Protein AF-A0A965RED5-F1 (afdb_monomer)

Foldseek 3Di:
DVDPVVVVVCLVCLLDWWKFFPPDPDPPTDTRYNPDDPVSSVVVVPGPGIDTDDSQNVCLVVVQVVQCLVLEALALVPFDQPDWDFHQDPDPDHTDIDGSSVNNVVNNVVLLVVLLVVCVVCVVVVNLVVVQVEEEDAASVCPHHNSQVSSCVSSVHHYYYDFADDDDDDPVRRVHRNNNVVSVVVVCCVVPVPPPVVPDDDPPDPPVVVVVVVVVVVVPPD

Mean predicted aligned error: 16.08 Å

Sequence (222 aa):
MRRPKERDHVLANLKDLVVKEVHGAGGYGMLIGPAATQAQIEDFRGSRGIKISSRLVREYVARLIYESARYACALSQLANPDETIEVPSVGDRPARRLARQTLAEIVEPRYEELFGLIREELRRSGFEEVIAAGIVLTGGSAKMEGAIELAEEVFHVPVRLGMPVGVRGLADVTSNPIHSTGVGLLLYGRDHLVPRGSRTRAIAGNARSMVERMRDWFQGNF

Secondary structure (DSSP, 8-state):
---HHHHHHHHHTGGG-EEEETT--TT-S-EE-TT--HHHHHHHHH-S-EEEEPHHHHHHHHHHHHHHHHH-BSSGGGS-TT-EEEE--SSSPPPEEEEHHHHHHHHHHHHHHHHHHHHHHHHHTT-TTT-TT-EEE-SSGGGSBTHHHHHHHHHSS-EEEPPP-S--S-HHHHT-GGGHHHHHHHHHHHHHTS-GGGSS-SSSS-HHHHHHHHHHHHHHH-

Solvent-accessible surface area (backbone atoms only — not comparable to full-atom values): 12865 Å² total; per-residue (Å²): 98,102,47,71,72,62,52,55,54,45,70,75,38,40,64,76,30,46,32,33,44,68,81,44,68,93,83,71,31,66,72,42,30,67,86,51,50,72,68,58,53,54,57,55,70,71,56,86,36,66,42,84,40,52,65,66,52,51,55,41,50,52,46,48,52,49,50,45,72,73,56,42,21,34,28,41,90,76,36,54,68,88,43,69,44,81,40,73,42,83,75,97,47,72,64,42,79,40,44,31,25,66,48,5,69,61,39,19,63,54,48,51,50,52,52,50,53,50,50,52,48,32,49,75,71,66,44,60,89,66,47,82,90,36,49,72,43,51,34,62,75,48,68,39,44,41,42,48,61,45,44,26,69,74,67,74,40,60,52,44,80,39,56,35,73,96,77,82,95,51,66,77,49,42,74,30,22,64,38,30,64,62,51,50,52,53,52,48,41,60,71,71,70,46,66,78,76,75,82,73,81,84,86,84,84,51,72,67,63,50,53,51,55,52,52,54,53,55,67,72,76,105

Nearest PDB structures (foldseek):
  7q6d-assembly1_A  TM=7.228E-01  e=1.110E-12  Escherichia coli K-12
  7q6g-assembly1_A  TM=7.081E-01  e=2.277E-12  Xenorhabdus poinarii G6
  7q6i-assembly10_J  TM=7.245E-01  e=3.579E-11  Vibrio maritimus
  3wqt-assembly3_C  TM=7.130E-01  e=4.608E-07  Staphylococcus aureus subsp. aureus MRSA252
  1e4f-assembly1_T  TM=7.718E-01  e=3.531E-06  Thermotoga maritima

Structure (mmCIF, N/CA/C/O backbone):
data_AF-A0A965RED5-F1
#
_entry.id   AF-A0A965RED5-F1
#
loop_
_atom_site.group_PDB
_atom_site.id
_atom_site.type_symbol
_atom_site.label_atom_id
_atom_site.label_alt_id
_atom_site.label_comp_id
_atom_site.label_asym_id
_atom_site.label_entity_id
_atom_site.label_seq_id
_atom_site.pdbx_PDB_ins_code
_atom_site.Cartn_x
_atom_site.Cartn_y
_atom_site.Cartn_z
_atom_site.occupancy
_atom_site.B_iso_or_equiv
_atom_site.auth_seq_id
_atom_site.auth_comp_id
_atom_site.auth_asym_id
_atom_site.auth_atom_id
_atom_site.pdbx_PDB_model_num
ATOM 1 N N . MET A 1 1 ? 2.119 32.023 21.539 1.00 51.78 1 MET A N 1
ATOM 2 C CA . MET A 1 1 ? 1.633 31.535 22.854 1.00 51.78 1 MET A CA 1
ATOM 3 C C . MET A 1 1 ? 1.367 32.729 23.762 1.00 51.78 1 MET A C 1
ATOM 5 O O . MET A 1 1 ? 2.182 33.638 23.758 1.00 51.78 1 MET A O 1
ATOM 9 N N . ARG A 1 2 ? 0.261 32.754 24.522 1.00 51.53 2 ARG A N 1
ATOM 10 C CA . ARG A 1 2 ? -0.078 33.871 25.436 1.00 51.53 2 ARG A CA 1
ATOM 11 C C . ARG A 1 2 ? 0.666 33.823 26.791 1.00 51.53 2 ARG A C 1
ATOM 13 O O . ARG A 1 2 ? 0.405 34.660 27.643 1.00 51.53 2 ARG A O 1
ATOM 20 N N . ARG A 1 3 ? 1.578 32.861 27.006 1.00 58.94 3 ARG A N 1
ATOM 21 C CA . ARG A 1 3 ? 2.322 32.653 28.265 1.00 58.94 3 ARG A CA 1
ATOM 22 C C . ARG A 1 3 ? 3.821 32.420 27.985 1.00 58.94 3 ARG A C 1
ATOM 24 O O . ARG A 1 3 ? 4.165 31.364 27.457 1.00 58.94 3 ARG A O 1
ATOM 31 N N . PRO A 1 4 ? 4.716 33.371 28.311 1.00 65.31 4 PRO A N 1
ATOM 32 C CA . PRO A 1 4 ? 6.146 33.299 27.969 1.00 65.31 4 PRO A CA 1
ATOM 33 C C . PRO A 1 4 ? 6.888 32.089 28.559 1.00 65.31 4 PRO A C 1
ATOM 35 O O . PRO A 1 4 ? 7.635 31.427 27.848 1.00 65.31 4 PRO A O 1
ATOM 38 N N . LYS A 1 5 ? 6.601 31.730 29.818 1.00 65.50 5 LYS A N 1
ATOM 39 C CA . LYS A 1 5 ? 7.254 30.608 30.520 1.00 65.50 5 LYS A CA 1
ATOM 40 C C . LYS A 1 5 ? 7.039 29.248 29.839 1.00 65.50 5 LYS A C 1
ATOM 42 O O . LYS A 1 5 ? 7.945 28.424 29.812 1.00 65.50 5 LYS A O 1
ATOM 47 N N . GLU A 1 6 ? 5.855 29.020 29.268 1.00 60.91 6 GLU A N 1
ATOM 48 C CA . GLU A 1 6 ? 5.537 27.775 28.553 1.00 60.91 6 GLU A CA 1
ATOM 49 C C . GLU A 1 6 ? 6.306 27.680 27.230 1.00 60.91 6 GLU A C 1
ATOM 51 O O . GLU A 1 6 ? 6.808 26.616 26.884 1.00 60.91 6 GLU A O 1
ATOM 56 N N . ARG A 1 7 ? 6.465 28.801 26.514 1.00 69.31 7 ARG A N 1
ATOM 57 C CA . ARG A 1 7 ? 7.250 28.851 25.273 1.00 69.31 7 ARG A CA 1
ATOM 58 C C . ARG A 1 7 ? 8.716 28.514 25.538 1.00 69.31 7 ARG A C 1
ATOM 60 O O . ARG A 1 7 ? 9.290 27.708 24.814 1.00 69.31 7 ARG A O 1
ATOM 67 N N . ASP A 1 8 ? 9.309 29.110 26.565 1.00 72.38 8 ASP A N 1
ATOM 68 C CA . ASP A 1 8 ? 10.736 28.934 26.842 1.00 72.38 8 ASP A CA 1
ATOM 69 C C . ASP A 1 8 ? 11.039 27.488 27.284 1.00 72.38 8 ASP A C 1
ATOM 71 O O . ASP A 1 8 ? 12.022 26.894 26.838 1.00 72.38 8 ASP A O 1
ATOM 75 N N . HIS A 1 9 ? 10.132 26.867 28.049 1.00 72.75 9 HIS A N 1
ATOM 76 C CA . HIS A 1 9 ? 10.210 25.440 28.375 1.00 72.75 9 HIS A CA 1
ATOM 77 C C . HIS A 1 9 ? 10.153 24.546 27.125 1.00 72.75 9 HIS A C 1
ATOM 79 O O . HIS A 1 9 ? 10.904 23.579 27.022 1.00 72.75 9 HIS A O 1
ATOM 85 N N . VAL A 1 10 ? 9.306 24.867 26.146 1.00 68.38 10 VAL A N 1
ATOM 86 C CA . VAL A 1 10 ? 9.207 24.099 24.892 1.00 68.38 10 VAL A CA 1
ATOM 87 C C . VAL A 1 10 ? 10.470 24.208 24.063 1.00 68.38 10 VAL A C 1
ATOM 89 O O . VAL A 1 10 ? 10.979 23.192 23.601 1.00 68.38 10 VAL A O 1
ATOM 92 N N . LEU A 1 11 ? 10.991 25.425 23.900 1.00 73.88 11 LEU A N 1
ATOM 93 C CA . LEU A 1 11 ? 12.211 25.678 23.133 1.00 73.88 11 LEU A CA 1
ATOM 94 C C . LEU A 1 11 ? 13.429 24.960 23.734 1.00 73.88 11 LEU A C 1
ATOM 96 O O . LEU A 1 11 ? 14.294 24.491 22.990 1.00 73.88 11 LEU A O 1
ATOM 100 N N . ALA A 1 12 ? 13.469 24.831 25.064 1.00 76.81 12 ALA A N 1
ATOM 101 C CA . ALA A 1 12 ? 14.495 24.079 25.782 1.00 76.81 12 ALA A CA 1
ATOM 102 C C . ALA A 1 12 ? 14.368 22.550 25.616 1.00 76.81 12 ALA A C 1
ATOM 104 O O . ALA A 1 12 ? 15.365 21.842 25.742 1.00 76.81 12 ALA A O 1
ATOM 105 N N . ASN A 1 13 ? 13.172 22.040 25.295 1.00 73.00 13 ASN A N 1
ATOM 106 C CA . ASN A 1 13 ? 12.863 20.606 25.231 1.00 73.00 13 ASN A CA 1
ATOM 107 C C . ASN A 1 13 ? 12.406 20.136 23.832 1.00 73.00 13 ASN A C 1
ATOM 109 O O . ASN A 1 13 ? 11.757 19.100 23.711 1.00 73.00 13 ASN A O 1
ATOM 113 N N . LEU A 1 14 ? 12.747 20.858 22.753 1.00 69.75 14 LEU A N 1
ATOM 114 C CA . LEU A 1 14 ? 12.333 20.516 21.375 1.00 69.75 14 LEU A CA 1
ATOM 115 C C . LEU A 1 14 ? 12.749 19.106 20.934 1.00 69.75 14 LEU A C 1
ATOM 117 O O . LEU A 1 14 ? 12.005 18.439 20.221 1.00 69.75 14 LEU A O 1
ATOM 121 N N . LYS A 1 15 ? 13.895 18.622 21.421 1.00 63.56 15 LYS A N 1
ATOM 122 C CA . LYS A 1 15 ? 14.361 17.245 21.198 1.00 63.56 15 LYS A CA 1
ATOM 123 C C . LYS A 1 15 ? 13.368 16.188 21.712 1.00 63.56 15 LYS A C 1
ATOM 125 O O . LYS A 1 15 ? 13.267 15.105 21.151 1.00 63.56 15 LYS A O 1
ATOM 130 N N . ASP A 1 16 ? 12.561 16.524 22.716 1.00 61.25 16 ASP A N 1
ATOM 131 C CA . ASP A 1 16 ? 11.647 15.601 23.388 1.00 61.25 16 ASP A CA 1
ATOM 132 C C . ASP A 1 16 ? 10.167 15.869 23.047 1.00 61.25 16 ASP A C 1
ATOM 134 O O . ASP A 1 16 ? 9.308 15.064 23.404 1.00 61.25 16 ASP A O 1
ATOM 138 N N . LEU A 1 17 ? 9.840 16.937 22.300 1.00 60.50 17 LEU A N 1
ATOM 139 C CA . LEU A 1 17 ? 8.456 17.399 22.054 1.00 60.50 17 LEU A CA 1
ATOM 140 C C . LEU A 1 17 ? 8.101 17.522 20.569 1.00 60.50 17 LEU A C 1
ATOM 142 O O . LEU A 1 17 ? 8.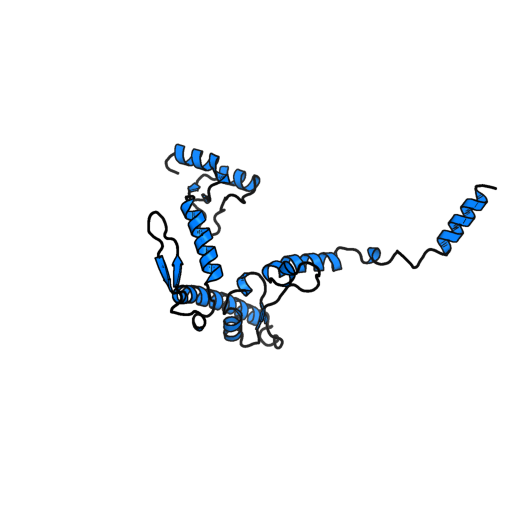927 17.951 19.773 1.00 60.50 17 LEU A O 1
ATOM 146 N N . VAL A 1 18 ? 6.930 17.010 20.145 1.00 59.69 18 VAL A N 1
ATOM 147 C CA . VAL A 1 18 ? 6.463 17.225 18.763 1.00 59.69 18 VAL A CA 1
ATOM 148 C C . VAL A 1 18 ? 5.680 18.517 18.769 1.00 59.69 18 VAL A C 1
ATOM 150 O O . VAL A 1 18 ? 4.706 18.666 19.503 1.00 59.69 18 VAL A O 1
ATOM 153 N N . VAL A 1 19 ? 6.132 19.467 17.975 1.00 66.94 19 VAL A N 1
ATOM 154 C CA . VAL A 1 19 ? 5.568 20.809 17.917 1.00 66.94 19 VAL A CA 1
ATOM 155 C C . VAL A 1 19 ? 5.326 21.184 16.471 1.00 66.94 19 VAL A C 1
ATOM 157 O O . VAL A 1 19 ? 6.061 20.776 15.574 1.00 66.94 19 VAL A O 1
ATOM 160 N N . LYS A 1 20 ? 4.266 21.963 16.264 1.00 68.75 20 LYS A N 1
ATOM 161 C CA . LYS A 1 20 ? 3.928 22.526 14.960 1.00 68.75 20 LYS A CA 1
ATOM 162 C C . LYS A 1 20 ? 3.734 24.024 15.054 1.00 68.75 20 LYS A C 1
ATOM 164 O O . LYS A 1 20 ? 3.347 24.553 16.106 1.00 68.75 20 LYS A O 1
ATOM 169 N N . GLU A 1 21 ? 3.924 24.685 13.923 1.00 66.25 21 GLU A N 1
ATOM 170 C CA . GLU A 1 21 ? 3.596 26.093 13.801 1.00 66.25 21 GLU A CA 1
ATOM 171 C C . GLU A 1 21 ? 2.071 26.321 13.829 1.00 66.25 21 GLU A C 1
ATOM 173 O O . GLU A 1 21 ? 1.277 25.535 13.306 1.00 66.25 21 GLU A O 1
ATOM 178 N N . VAL A 1 22 ? 1.644 27.407 14.476 1.00 57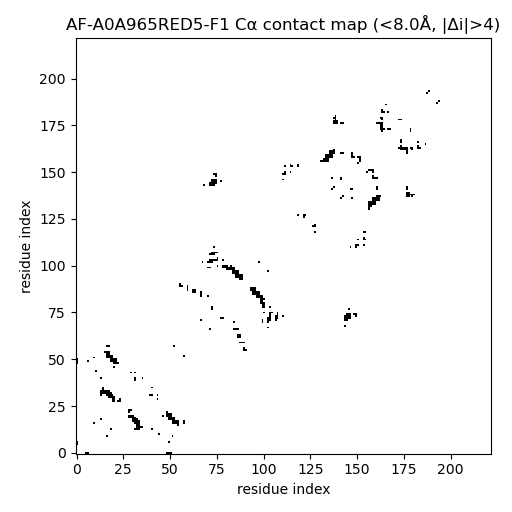.56 22 VAL A N 1
ATOM 179 C CA . VAL A 1 22 ? 0.232 27.764 14.692 1.00 57.56 22 VAL A CA 1
ATOM 180 C C . VAL A 1 22 ? -0.517 28.026 13.377 1.00 57.56 22 VAL A C 1
ATOM 182 O O . VAL A 1 22 ? -1.719 27.762 13.332 1.00 57.56 22 VAL A O 1
ATOM 185 N N . HIS A 1 23 ? 0.171 28.507 12.334 1.00 54.69 23 HIS A N 1
ATOM 186 C CA . HIS A 1 23 ? -0.430 28.955 11.069 1.00 54.69 23 HIS A CA 1
ATOM 187 C C . HIS A 1 23 ? -0.207 28.011 9.874 1.00 54.69 23 HIS A C 1
ATOM 189 O O . HIS A 1 23 ? -0.672 28.309 8.778 1.00 54.69 23 HIS A O 1
ATOM 195 N N . GLY A 1 24 ? 0.424 26.848 10.070 1.00 53.19 24 GLY A N 1
ATOM 196 C CA . GLY A 1 24 ? 0.505 25.819 9.029 1.00 53.19 24 GLY A CA 1
ATOM 197 C C . GLY A 1 24 ? -0.830 25.082 8.879 1.00 53.19 24 GLY A C 1
ATOM 198 O O . GLY A 1 24 ? -1.096 24.128 9.614 1.00 53.19 24 GLY A O 1
ATOM 199 N N . ALA A 1 25 ? -1.701 25.534 7.975 1.00 37.66 25 ALA A N 1
ATOM 200 C CA . ALA A 1 25 ? -2.937 24.829 7.625 1.00 37.66 25 ALA A CA 1
ATOM 201 C C . ALA A 1 25 ? -2.660 23.653 6.663 1.00 37.66 25 ALA A C 1
ATOM 203 O O . ALA A 1 25 ? -1.723 23.696 5.873 1.00 37.66 25 ALA A O 1
ATOM 204 N N . GLY A 1 26 ? -3.477 22.593 6.731 1.00 42.41 26 GLY A N 1
ATOM 205 C CA . GLY A 1 26 ? -3.518 21.541 5.699 1.00 42.41 26 GLY A CA 1
ATOM 206 C C . GLY A 1 26 ? -2.470 20.422 5.775 1.00 42.41 26 GLY A C 1
ATOM 207 O O . GLY A 1 26 ? -2.260 19.743 4.783 1.00 42.41 26 GLY A O 1
ATOM 208 N N . GLY A 1 27 ? -1.800 20.208 6.913 1.00 43.50 27 GLY A N 1
ATOM 209 C CA . GLY A 1 27 ? -0.796 19.134 7.048 1.00 43.50 27 GLY A CA 1
ATOM 210 C C . GLY A 1 27 ? 0.616 19.502 6.567 1.00 43.50 27 GLY A C 1
ATOM 211 O O . GLY A 1 27 ? 1.538 18.725 6.775 1.00 43.50 27 GLY A O 1
ATOM 212 N N . TYR A 1 28 ? 0.804 20.713 6.032 1.00 43.31 28 TYR A N 1
ATOM 213 C CA . TYR A 1 28 ? 2.097 21.257 5.584 1.00 43.31 28 TYR A CA 1
ATOM 214 C C . TYR A 1 28 ? 2.849 22.071 6.652 1.00 43.31 28 TYR A C 1
ATOM 216 O O . TYR A 1 28 ? 3.889 22.663 6.376 1.00 43.31 28 TYR A O 1
ATOM 224 N N . GLY A 1 29 ? 2.335 22.136 7.884 1.00 52.75 29 GLY A N 1
ATOM 225 C CA . GLY A 1 29 ? 3.044 22.787 8.985 1.00 52.75 29 GLY A CA 1
ATOM 226 C C . GLY A 1 29 ? 4.265 21.969 9.399 1.00 52.75 29 GLY A C 1
ATOM 227 O O . GLY A 1 29 ? 4.125 20.786 9.699 1.00 52.75 29 GLY A O 1
ATOM 228 N N . MET A 1 30 ? 5.441 22.599 9.448 1.00 57.50 30 MET A N 1
ATOM 229 C CA . MET A 1 30 ? 6.690 21.959 9.868 1.00 57.50 30 MET A CA 1
ATOM 230 C C . MET A 1 30 ? 6.521 21.305 11.249 1.00 57.50 30 MET A C 1
ATOM 232 O O . MET A 1 30 ? 6.226 21.983 12.238 1.00 57.50 30 MET A O 1
ATOM 236 N N . LEU A 1 31 ? 6.658 19.977 11.295 1.00 60.41 31 LEU A N 1
ATOM 237 C CA . LEU A 1 31 ? 6.632 19.180 12.519 1.00 60.41 31 LEU A CA 1
ATOM 238 C C . LEU A 1 31 ? 8.068 18.987 13.002 1.00 60.41 31 LEU A C 1
ATOM 240 O O . LEU A 1 31 ? 8.835 18.252 12.385 1.00 60.41 31 LEU A O 1
ATOM 244 N N . ILE A 1 32 ? 8.426 19.621 14.117 1.00 64.00 32 ILE A N 1
ATOM 245 C CA . ILE A 1 32 ? 9.707 19.369 14.786 1.00 64.00 32 ILE A CA 1
ATOM 246 C C . ILE A 1 32 ? 9.487 18.320 15.861 1.00 64.00 32 ILE A C 1
ATOM 248 O O . ILE A 1 32 ? 8.575 18.453 16.671 1.00 64.00 32 ILE A O 1
ATOM 252 N N . GLY A 1 33 ? 10.304 17.268 15.842 1.00 64.19 33 GLY A N 1
ATOM 253 C CA . GLY A 1 33 ? 10.275 16.151 16.782 1.00 64.19 33 GLY A CA 1
ATOM 254 C C . GLY A 1 33 ? 11.685 15.626 17.089 1.00 64.19 33 GLY A C 1
ATOM 255 O O . GLY A 1 33 ? 12.656 16.282 16.729 1.00 64.19 33 GLY A O 1
ATOM 256 N N . PRO A 1 34 ? 11.849 14.439 17.704 1.00 59.69 34 PRO A N 1
ATOM 257 C CA . PRO A 1 34 ? 13.151 13.954 18.191 1.00 59.69 34 PRO A CA 1
ATOM 258 C C . PRO A 1 34 ? 14.114 13.587 17.078 1.00 59.69 34 PRO A C 1
ATOM 260 O O . PRO A 1 34 ? 15.316 13.533 17.290 1.00 59.69 34 PRO A O 1
ATOM 263 N N . ALA A 1 35 ? 13.563 13.305 15.901 1.00 65.12 35 ALA A N 1
ATOM 264 C CA . ALA A 1 35 ? 14.313 13.008 14.696 1.00 65.12 35 ALA A CA 1
ATOM 265 C C . ALA A 1 35 ? 14.632 14.271 13.875 1.00 65.12 35 ALA A C 1
ATOM 267 O O . ALA A 1 35 ? 15.200 14.150 12.793 1.00 65.12 35 ALA A O 1
ATOM 268 N N . ALA A 1 36 ? 14.245 15.469 14.340 1.00 68.38 36 ALA A N 1
ATOM 269 C CA . ALA A 1 36 ? 14.553 16.710 13.639 1.00 68.38 36 ALA A CA 1
ATOM 270 C C . ALA A 1 36 ? 16.051 17.025 13.729 1.00 68.38 36 ALA A C 1
ATOM 272 O O . ALA A 1 36 ? 16.681 16.856 14.775 1.00 68.38 36 ALA A O 1
ATOM 273 N N . THR A 1 37 ? 16.618 17.505 12.628 1.00 77.75 37 THR A N 1
ATOM 274 C CA . THR A 1 37 ? 18.018 17.924 12.572 1.00 77.75 37 THR A CA 1
ATOM 275 C C . THR A 1 37 ? 18.232 19.225 13.341 1.00 77.75 37 THR A C 1
ATOM 277 O O . THR A 1 37 ? 17.305 20.006 13.561 1.00 77.75 37 THR A O 1
ATOM 280 N N . GLN A 1 38 ? 19.483 19.501 13.710 1.00 73.69 38 GLN A N 1
ATOM 281 C CA . GLN A 1 38 ? 19.850 20.740 14.400 1.00 73.69 38 GLN A CA 1
ATOM 282 C C . GLN A 1 38 ? 19.419 21.993 13.615 1.00 73.69 38 GLN A C 1
ATOM 284 O O . GLN A 1 38 ? 18.880 22.929 14.198 1.00 73.69 38 GLN A O 1
ATOM 289 N N . ALA A 1 39 ? 19.563 21.962 12.286 1.00 75.31 39 ALA A N 1
ATOM 290 C CA . ALA A 1 39 ? 19.132 23.042 11.402 1.00 75.31 39 ALA A CA 1
ATOM 291 C C . ALA A 1 39 ? 17.606 23.245 11.427 1.00 75.31 39 ALA A C 1
ATOM 293 O O . ALA A 1 39 ? 17.136 24.375 11.501 1.00 75.31 39 ALA A O 1
ATOM 294 N N . GLN A 1 40 ? 16.824 22.160 11.435 1.00 67.62 40 GLN A N 1
ATOM 295 C CA . GLN A 1 40 ? 15.360 22.227 11.532 1.00 67.62 40 GLN A CA 1
ATOM 296 C C . GLN A 1 40 ? 14.896 22.777 12.892 1.00 67.62 40 GLN A C 1
ATOM 298 O O . GLN A 1 40 ? 13.908 23.504 12.972 1.00 67.62 40 GLN A O 1
ATOM 303 N N . ILE A 1 41 ? 15.621 22.459 13.969 1.00 71.62 41 ILE A N 1
ATOM 304 C CA . ILE A 1 41 ? 15.353 22.988 15.315 1.00 71.62 41 ILE A CA 1
ATOM 305 C C . ILE A 1 41 ? 15.632 24.496 15.377 1.00 71.62 41 ILE A C 1
ATOM 307 O O . ILE A 1 41 ? 14.879 25.236 16.013 1.00 71.62 41 ILE A O 1
ATOM 311 N N . GLU A 1 42 ? 16.711 24.955 14.745 1.00 73.38 42 GLU A N 1
ATOM 312 C CA . GLU A 1 42 ? 17.089 26.371 14.692 1.00 73.38 42 GLU A CA 1
ATOM 313 C C . GLU A 1 42 ? 16.121 27.200 13.850 1.00 73.38 42 GLU A C 1
ATOM 315 O O . GLU A 1 42 ? 15.674 28.251 14.311 1.00 73.38 42 GLU A O 1
ATOM 320 N N . ASP A 1 43 ? 15.721 26.688 12.688 1.00 71.38 43 ASP A N 1
ATOM 321 C CA . ASP A 1 43 ? 14.711 27.316 11.832 1.00 71.38 43 ASP A CA 1
ATOM 322 C C . ASP A 1 43 ? 13.380 27.486 12.589 1.00 71.38 43 ASP A C 1
ATOM 324 O O . ASP A 1 43 ? 12.811 28.576 12.677 1.00 71.38 43 ASP A O 1
ATOM 328 N N . PHE A 1 44 ? 12.956 26.440 13.305 1.00 68.75 44 PHE A N 1
ATOM 329 C CA . PHE A 1 44 ? 11.741 26.474 14.116 1.00 68.75 44 PHE A CA 1
ATOM 330 C C . PHE A 1 44 ? 11.804 27.429 15.318 1.00 68.75 44 PHE A C 1
ATOM 332 O O . PHE A 1 44 ? 10.779 27.990 15.715 1.00 68.75 44 PHE A O 1
ATOM 339 N N . ARG A 1 45 ? 12.988 27.656 15.909 1.00 69.56 45 ARG A N 1
ATOM 340 C CA . ARG A 1 45 ? 13.174 28.649 16.990 1.00 69.56 45 ARG A CA 1
ATOM 341 C C . ARG A 1 45 ? 12.885 30.078 16.521 1.00 69.56 45 ARG A C 1
ATOM 343 O O . ARG A 1 45 ? 12.513 30.908 17.353 1.00 69.56 45 ARG A O 1
ATOM 350 N N . GLY A 1 46 ? 13.029 30.360 15.224 1.00 67.19 46 GLY A N 1
ATOM 351 C CA . GLY A 1 46 ? 12.703 31.654 14.617 1.00 67.19 46 GLY A CA 1
ATOM 352 C C . GLY A 1 46 ? 11.199 31.913 14.451 1.00 67.19 46 GLY A C 1
ATOM 353 O O . GLY A 1 46 ? 10.776 33.073 14.388 1.00 67.19 46 GLY A O 1
ATOM 354 N N . SER A 1 47 ? 10.372 30.863 14.434 1.00 65.88 47 SER A N 1
ATOM 355 C CA . SER A 1 47 ? 8.932 30.965 14.168 1.00 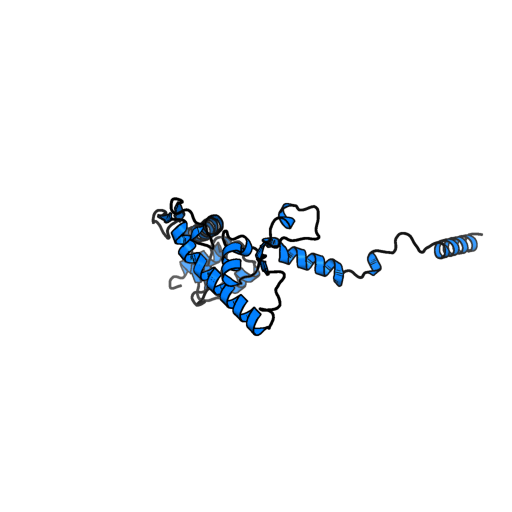65.88 47 SER A CA 1
ATOM 356 C C . SER A 1 47 ? 8.137 31.453 15.387 1.00 65.88 47 SER A C 1
ATOM 358 O O . SER A 1 47 ? 8.248 30.951 16.506 1.00 65.88 47 SER A O 1
ATOM 360 N N . ARG A 1 48 ? 7.266 32.454 15.187 1.00 56.28 48 ARG A N 1
ATOM 361 C CA . ARG A 1 48 ? 6.606 33.196 16.287 1.00 56.28 48 ARG A CA 1
ATOM 362 C C . ARG A 1 48 ? 5.364 32.512 16.883 1.00 56.28 48 ARG A C 1
ATOM 364 O O . ARG A 1 48 ? 4.782 33.023 17.846 1.00 56.28 48 ARG A O 1
ATOM 371 N N . GLY A 1 49 ? 4.953 31.353 16.370 1.00 57.81 49 GLY A N 1
ATOM 372 C CA . GLY A 1 49 ? 3.732 30.668 16.802 1.00 57.81 49 GLY A CA 1
ATOM 373 C C . GLY A 1 49 ? 3.912 29.169 17.001 1.00 57.81 49 GLY A C 1
ATOM 374 O O . GLY A 1 49 ? 3.760 28.420 16.052 1.00 57.81 49 GLY A O 1
ATOM 375 N N . ILE A 1 50 ? 4.117 28.713 18.240 1.00 57.50 50 ILE A N 1
ATOM 376 C CA . ILE A 1 50 ? 4.279 27.286 18.578 1.00 57.50 50 ILE A CA 1
ATOM 377 C C . ILE A 1 50 ? 3.013 26.741 19.261 1.00 57.50 50 ILE A C 1
ATOM 379 O O . ILE A 1 50 ? 2.524 27.344 20.225 1.00 57.50 50 ILE A O 1
ATOM 383 N N . LYS A 1 51 ? 2.493 25.598 18.788 1.00 56.22 51 LYS A N 1
ATOM 384 C CA . LYS A 1 51 ? 1.536 24.745 19.524 1.00 56.22 51 LYS A CA 1
ATOM 385 C C . LYS A 1 51 ? 2.260 23.493 20.024 1.00 56.22 51 LYS A C 1
ATOM 387 O O . LYS A 1 51 ? 2.851 22.773 19.222 1.00 56.22 51 LYS A O 1
ATOM 392 N N . ILE A 1 52 ? 2.187 23.233 21.332 1.00 49.19 52 ILE A N 1
ATOM 393 C CA . ILE A 1 52 ? 2.731 22.017 21.951 1.00 49.19 52 ILE A CA 1
ATOM 394 C C . ILE A 1 52 ? 1.782 20.858 21.688 1.00 49.19 52 ILE A C 1
ATOM 396 O O . ILE A 1 52 ? 0.613 20.923 22.069 1.00 49.19 52 ILE A O 1
ATOM 400 N N . SER A 1 53 ? 2.306 19.792 21.095 1.00 51.69 53 SER A N 1
ATOM 401 C CA . SER A 1 53 ? 1.708 18.469 21.198 1.00 51.69 53 SER A CA 1
ATOM 402 C C . SER A 1 53 ? 2.369 17.770 22.386 1.00 51.69 53 SER A C 1
ATOM 404 O O . SER A 1 53 ? 3.592 17.623 22.412 1.00 51.69 53 SER A O 1
ATOM 406 N N . SER A 1 54 ? 1.602 17.425 23.424 1.00 47.06 54 SER A N 1
ATOM 407 C CA . SER A 1 54 ? 2.151 16.772 24.620 1.00 47.06 54 SER A CA 1
ATOM 408 C C . SER A 1 54 ? 2.794 15.422 24.265 1.00 47.06 54 SER A C 1
ATOM 410 O O . SER A 1 54 ? 2.488 14.831 23.229 1.00 47.06 54 SER A O 1
ATOM 412 N N . ARG A 1 55 ? 3.674 14.903 25.134 1.00 47.78 55 ARG A N 1
ATOM 413 C CA . ARG A 1 55 ? 4.274 13.558 25.001 1.00 47.78 55 ARG A CA 1
ATOM 414 C C . ARG A 1 55 ? 3.217 12.474 24.741 1.00 47.78 55 ARG A C 1
ATOM 416 O O . ARG A 1 55 ? 3.404 11.642 23.859 1.00 47.78 55 ARG A O 1
ATOM 423 N N . LEU A 1 56 ? 2.074 12.590 25.422 1.00 46.41 56 LEU A N 1
ATOM 424 C CA . LEU A 1 56 ? 0.868 11.790 25.205 1.00 46.41 56 LEU A CA 1
ATOM 425 C C . LEU A 1 56 ? 0.387 11.830 23.755 1.00 46.41 56 LEU A C 1
ATOM 427 O O . LEU A 1 56 ? 0.079 10.781 23.218 1.00 46.41 56 LEU A O 1
ATOM 431 N N . VAL A 1 57 ? 0.370 12.987 23.083 1.00 52.00 57 VAL A N 1
ATOM 432 C CA . VAL A 1 57 ? -0.037 13.059 21.667 1.00 52.00 57 VAL A CA 1
ATOM 433 C C . VAL A 1 57 ? 0.966 12.348 20.762 1.00 52.00 57 VAL A C 1
ATOM 435 O O . VAL A 1 57 ? 0.581 11.805 19.736 1.00 52.00 57 VAL A O 1
ATOM 438 N N . ARG A 1 58 ? 2.252 12.317 21.115 1.00 50.41 58 ARG A N 1
ATOM 439 C CA . ARG A 1 58 ? 3.264 11.657 20.288 1.00 50.41 58 ARG A CA 1
ATOM 440 C C . ARG A 1 58 ? 3.182 10.133 20.395 1.00 50.41 58 ARG A C 1
ATOM 442 O O . ARG A 1 58 ? 3.178 9.464 19.369 1.00 50.41 58 ARG A O 1
ATOM 449 N N . GLU A 1 59 ? 3.054 9.609 21.611 1.00 55.66 59 GLU A N 1
ATOM 450 C CA . GLU A 1 59 ? 2.769 8.187 21.847 1.00 55.66 59 GLU A CA 1
ATOM 451 C C . GLU A 1 59 ? 1.404 7.804 21.265 1.00 55.66 59 GLU A C 1
ATOM 453 O O . GLU A 1 59 ? 1.289 6.775 20.611 1.00 55.66 59 GLU A O 1
ATOM 458 N N . TYR A 1 60 ? 0.399 8.671 21.402 1.00 59.12 60 TYR A N 1
ATOM 459 C CA . TYR A 1 60 ? -0.925 8.508 20.808 1.00 59.12 60 TYR A CA 1
ATOM 460 C C . TYR A 1 60 ? -0.868 8.436 19.284 1.00 59.12 60 TYR A C 1
ATOM 462 O O . TYR A 1 60 ? -1.364 7.475 18.720 1.00 59.12 60 TYR A O 1
ATOM 470 N N . VAL A 1 61 ? -0.247 9.407 18.605 1.00 57.38 61 VAL A N 1
ATOM 471 C CA . VAL A 1 61 ? -0.165 9.441 17.137 1.00 57.38 61 VAL A CA 1
ATOM 472 C C . VAL A 1 61 ? 0.705 8.301 16.622 1.00 57.38 61 VAL A C 1
ATOM 474 O O . VAL A 1 61 ? 0.318 7.648 15.663 1.00 57.38 61 VAL A O 1
ATOM 477 N N . ALA A 1 62 ? 1.842 8.010 17.256 1.00 55.25 62 ALA A N 1
ATOM 478 C CA . ALA A 1 62 ? 2.680 6.880 16.859 1.00 55.25 62 ALA A CA 1
ATOM 479 C C . ALA A 1 62 ? 1.943 5.545 17.032 1.00 55.25 62 ALA A C 1
ATOM 481 O O . ALA A 1 62 ? 2.005 4.699 16.144 1.00 55.25 62 ALA A O 1
ATOM 482 N N . ARG A 1 63 ? 1.203 5.375 18.136 1.00 62.34 63 ARG A N 1
ATOM 483 C CA . ARG A 1 63 ? 0.396 4.180 18.392 1.00 62.34 63 ARG A CA 1
ATOM 484 C C . ARG A 1 63 ? -0.797 4.097 17.450 1.00 62.34 63 ARG A C 1
ATOM 486 O O . ARG A 1 63 ? -1.019 3.040 16.891 1.00 62.34 63 ARG A O 1
ATOM 493 N N . LEU A 1 64 ? -1.491 5.201 17.186 1.00 64.31 64 LEU A N 1
ATOM 494 C CA . LEU A 1 64 ? -2.529 5.265 16.159 1.00 64.31 64 LEU A CA 1
ATOM 495 C C . LEU A 1 64 ? -1.990 4.854 14.795 1.00 64.31 64 LEU A C 1
ATOM 497 O O . LEU A 1 64 ? -2.590 4.012 14.153 1.00 64.31 64 LEU A O 1
ATOM 501 N N . ILE A 1 65 ? -0.862 5.420 14.360 1.00 64.88 65 ILE A N 1
ATOM 502 C CA . ILE A 1 65 ? -0.254 5.084 13.068 1.00 64.88 65 ILE A CA 1
ATOM 503 C C . ILE A 1 65 ? 0.156 3.612 13.042 1.00 64.88 65 ILE A C 1
ATOM 505 O O . ILE A 1 65 ? -0.028 2.958 12.023 1.00 64.88 65 ILE A O 1
ATOM 509 N N . TYR A 1 66 ? 0.688 3.084 14.146 1.00 65.69 66 TYR A N 1
ATOM 510 C CA . TYR A 1 66 ? 1.061 1.677 14.256 1.00 65.69 66 TYR A CA 1
ATOM 511 C C . TYR A 1 66 ? -0.156 0.746 14.154 1.00 65.69 66 TYR A C 1
ATOM 513 O O . TYR A 1 66 ? -0.144 -0.180 13.348 1.00 65.69 66 TYR A O 1
ATOM 521 N N . GLU A 1 67 ? -1.215 1.017 14.920 1.00 70.88 67 GLU A N 1
ATOM 522 C CA . GLU A 1 67 ? -2.475 0.265 14.887 1.00 70.88 67 GLU A CA 1
ATOM 523 C C . GLU A 1 67 ? -3.147 0.400 13.510 1.00 70.88 67 GLU A C 1
ATOM 525 O O . GLU A 1 67 ? -3.515 -0.599 12.899 1.00 70.88 67 GLU A O 1
ATOM 530 N N . SER A 1 68 ? -3.206 1.611 12.948 1.00 71.44 68 SER A N 1
ATOM 531 C CA . SER A 1 68 ? -3.691 1.843 11.587 1.00 71.44 68 SER A CA 1
ATOM 532 C C . SER A 1 68 ? -2.879 1.058 10.562 1.00 71.44 68 SER A C 1
ATOM 534 O O . SER A 1 68 ? -3.464 0.392 9.732 1.00 71.44 68 SER A O 1
ATOM 536 N N . ALA A 1 69 ? -1.548 1.066 10.607 1.00 71.94 69 ALA A N 1
ATOM 537 C CA . ALA A 1 69 ? -0.737 0.327 9.636 1.00 71.94 69 ALA A CA 1
ATOM 538 C C . ALA A 1 69 ? -0.864 -1.199 9.777 1.00 71.94 69 ALA A C 1
ATOM 540 O O . ALA A 1 69 ? -0.624 -1.921 8.812 1.00 71.94 69 ALA A O 1
ATOM 541 N N . ARG A 1 70 ? -1.198 -1.690 10.975 1.00 77.12 70 ARG A N 1
ATOM 542 C CA . ARG A 1 70 ? -1.312 -3.120 11.274 1.00 77.12 70 ARG A CA 1
ATOM 543 C C . ARG A 1 70 ? -2.693 -3.689 10.952 1.00 77.12 70 ARG A C 1
ATOM 545 O O . ARG A 1 70 ? -2.773 -4.848 10.563 1.00 77.12 70 ARG A O 1
ATOM 552 N N . TYR A 1 71 ? -3.743 -2.895 11.140 1.00 82.12 71 TYR A N 1
ATOM 553 C CA . TYR A 1 71 ? -5.131 -3.347 11.035 1.00 82.12 71 TYR A CA 1
ATOM 554 C C . TYR A 1 71 ? -5.933 -2.649 9.931 1.00 82.12 71 TYR A C 1
ATOM 556 O O . TYR A 1 71 ? -7.085 -3.012 9.709 1.00 82.12 71 TYR A O 1
ATOM 564 N N . ALA A 1 72 ? -5.377 -1.641 9.252 1.00 85.00 72 ALA A N 1
ATOM 565 C CA . ALA A 1 72 ? -6.044 -1.055 8.097 1.00 85.00 72 ALA A CA 1
ATOM 566 C C . ALA A 1 72 ? -6.128 -2.062 6.952 1.00 85.00 72 ALA A C 1
ATOM 568 O O . ALA A 1 72 ? -5.218 -2.853 6.710 1.00 85.00 72 ALA A O 1
ATOM 569 N N . CYS A 1 73 ? -7.230 -1.956 6.224 1.00 92.06 73 CYS A N 1
ATOM 570 C CA . CYS A 1 73 ? -7.499 -2.699 5.016 1.00 92.06 73 CYS A CA 1
ATOM 571 C C . CYS A 1 73 ? -8.063 -1.716 3.990 1.00 92.06 73 CYS A C 1
ATOM 573 O O . CYS A 1 73 ? -8.886 -0.868 4.335 1.00 92.06 73 CYS A O 1
ATOM 575 N N . ALA A 1 74 ? -7.578 -1.796 2.758 1.00 93.81 74 ALA A N 1
ATOM 576 C CA . ALA A 1 74 ? -8.058 -1.002 1.639 1.00 93.81 74 ALA A CA 1
ATOM 577 C C . ALA A 1 74 ? -9.332 -1.577 1.012 1.00 93.81 74 ALA A C 1
ATOM 579 O O . ALA A 1 74 ? -9.929 -0.885 0.206 1.00 93.81 74 ALA A O 1
ATOM 580 N N . LEU A 1 75 ? -9.763 -2.785 1.392 1.00 92.38 75 LEU A N 1
ATOM 581 C CA . LEU A 1 75 ? -11.024 -3.374 0.947 1.00 92.38 75 LEU A CA 1
ATOM 582 C C . LEU A 1 75 ? -11.823 -3.851 2.166 1.00 92.38 75 LEU A C 1
ATOM 584 O O . LEU A 1 75 ? -11.494 -4.861 2.790 1.00 92.38 75 LEU A O 1
ATOM 588 N N . SER A 1 76 ? -12.874 -3.122 2.531 1.00 89.12 76 SER A N 1
ATOM 589 C CA . SER A 1 76 ? -13.675 -3.350 3.743 1.00 89.12 76 SER A CA 1
ATOM 590 C C . SER A 1 76 ? -14.252 -4.757 3.839 1.00 89.12 76 SER A C 1
ATOM 592 O O . SER A 1 76 ? -14.377 -5.287 4.942 1.00 89.12 76 SER A O 1
ATOM 594 N N . GLN A 1 77 ? -14.525 -5.397 2.701 1.00 89.88 77 GLN A N 1
ATOM 595 C CA . GLN A 1 77 ? -15.018 -6.773 2.625 1.00 89.88 77 GLN A CA 1
ATOM 596 C C . GLN A 1 77 ? -14.026 -7.813 3.171 1.00 89.88 77 GLN A C 1
ATOM 598 O O . GLN A 1 77 ? -14.444 -8.881 3.613 1.00 89.88 77 GLN A O 1
ATOM 603 N N . LEU A 1 78 ? -12.723 -7.510 3.170 1.00 89.62 78 LEU A N 1
ATOM 604 C CA . LEU A 1 78 ? -11.681 -8.380 3.727 1.00 89.62 78 LEU A CA 1
ATOM 605 C C . LEU A 1 78 ? -11.451 -8.138 5.226 1.00 89.62 78 LEU A C 1
ATOM 607 O O . LEU A 1 78 ? -10.773 -8.920 5.892 1.00 89.62 78 LEU A O 1
ATOM 611 N N . ALA A 1 79 ? -11.996 -7.058 5.792 1.00 88.38 79 ALA A N 1
ATOM 612 C CA . ALA A 1 79 ? -11.849 -6.767 7.210 1.00 88.38 79 ALA A CA 1
ATOM 613 C C . ALA A 1 79 ? -12.850 -7.579 8.043 1.00 88.38 79 ALA A C 1
ATOM 615 O O . ALA A 1 79 ? -14.059 -7.406 7.921 1.00 88.38 79 ALA A O 1
ATOM 616 N N . ASN A 1 80 ? -12.342 -8.429 8.942 1.00 87.25 80 ASN A N 1
ATOM 617 C CA . ASN A 1 80 ? -13.191 -9.201 9.844 1.00 87.25 80 ASN A CA 1
ATOM 618 C C . ASN A 1 80 ? -13.989 -8.260 10.784 1.00 87.25 80 ASN A C 1
ATOM 620 O O . ASN A 1 80 ? -13.367 -7.501 11.536 1.00 87.25 80 ASN A O 1
ATOM 624 N N . PRO A 1 81 ? -15.337 -8.302 10.777 1.00 82.56 81 PRO A N 1
ATOM 625 C CA . PRO A 1 81 ? -16.175 -7.450 11.624 1.00 82.56 81 PRO A CA 1
ATOM 626 C C . PRO A 1 81 ? -16.025 -7.737 13.125 1.00 82.56 81 PRO A C 1
ATOM 628 O O . PRO A 1 81 ? -16.200 -6.828 13.938 1.00 82.56 81 PRO A O 1
ATOM 631 N N . ASP A 1 82 ? -15.663 -8.968 13.497 1.00 85.81 82 ASP A N 1
ATOM 632 C CA . ASP A 1 82 ? -15.495 -9.376 14.898 1.00 85.81 82 ASP A CA 1
ATOM 633 C C . ASP A 1 82 ? -14.125 -8.973 15.471 1.00 85.81 82 ASP A C 1
ATOM 635 O O . ASP A 1 82 ? -13.903 -9.007 16.687 1.00 85.81 82 ASP A O 1
ATOM 639 N N . GLU A 1 83 ? -13.186 -8.573 14.609 1.00 87.06 83 GLU A N 1
ATOM 640 C CA . GLU A 1 83 ? -11.869 -8.113 15.025 1.00 87.06 83 GLU A CA 1
ATOM 641 C C . GLU A 1 83 ? -11.941 -6.662 15.512 1.00 87.06 83 GLU A C 1
ATOM 643 O O . GLU A 1 83 ? -12.399 -5.756 14.813 1.00 87.06 83 GLU A O 1
ATOM 648 N N . THR A 1 84 ? -11.458 -6.417 16.731 1.00 85.44 84 THR A N 1
ATOM 649 C CA . THR A 1 84 ? -11.454 -5.077 17.327 1.00 85.44 84 THR A CA 1
ATOM 650 C C . THR A 1 84 ? -10.045 -4.597 17.612 1.00 85.44 84 THR A C 1
ATOM 652 O O . THR A 1 84 ? -9.254 -5.334 18.198 1.00 85.44 84 THR A O 1
ATOM 655 N N . ILE A 1 85 ? -9.795 -3.326 17.326 1.00 84.19 85 ILE A N 1
ATOM 656 C CA . ILE A 1 85 ? -8.548 -2.630 17.625 1.00 84.19 85 ILE A CA 1
ATOM 657 C C . ILE A 1 85 ? -8.716 -1.717 18.838 1.00 84.19 85 ILE A C 1
ATOM 659 O O . ILE A 1 85 ? -9.761 -1.082 19.020 1.00 84.19 85 ILE A O 1
ATOM 663 N N . GLU A 1 86 ? -7.687 -1.640 19.682 1.00 80.56 86 GLU A N 1
ATOM 664 C CA . GLU A 1 86 ? -7.645 -0.684 20.788 1.00 80.56 86 GLU A CA 1
ATOM 665 C C . GLU A 1 86 ? -6.977 0.607 20.346 1.00 80.56 86 GLU A C 1
ATOM 667 O O . GLU A 1 86 ? -5.765 0.706 20.154 1.00 80.56 86 GLU A O 1
ATOM 672 N N . VAL A 1 87 ? -7.800 1.636 20.233 1.00 78.19 87 VAL A N 1
ATOM 673 C CA . VAL A 1 87 ? -7.380 2.957 19.814 1.00 78.19 87 VAL A CA 1
ATOM 674 C C . VAL A 1 87 ? -7.178 3.787 21.081 1.00 78.19 87 VAL A C 1
ATOM 676 O O . VAL A 1 87 ? -8.133 3.966 21.848 1.00 78.19 87 VAL A O 1
ATOM 679 N N . PRO A 1 88 ? -5.969 4.309 21.358 1.00 69.94 88 PRO A N 1
ATOM 680 C CA . PRO A 1 88 ? -5.800 5.239 22.467 1.00 69.94 88 PRO A CA 1
ATOM 681 C C . PRO A 1 88 ? -6.742 6.441 22.270 1.00 69.94 88 PRO A C 1
ATOM 683 O O . PRO A 1 88 ? -7.155 6.738 21.147 1.00 69.94 88 PRO A O 1
ATOM 686 N N . SER A 1 89 ? -7.114 7.135 23.350 1.00 66.69 89 SER A N 1
ATOM 687 C CA . SER A 1 89 ? -7.908 8.374 23.285 1.00 66.69 89 SER A CA 1
ATOM 688 C C . SER A 1 89 ? -7.032 9.594 23.601 1.00 66.69 89 SER A C 1
ATOM 690 O O . SER A 1 89 ? -5.988 9.478 24.234 1.00 66.69 89 SER A O 1
ATOM 692 N N . VAL A 1 90 ? -7.422 10.776 23.112 1.00 64.31 90 VAL A N 1
ATOM 693 C CA . VAL A 1 90 ? -6.704 12.029 23.397 1.00 64.31 90 VAL A CA 1
ATOM 694 C C . VAL A 1 90 ? -7.008 12.481 24.830 1.00 64.31 90 VAL A C 1
ATOM 696 O O . VAL A 1 90 ? -8.173 12.500 25.236 1.00 64.31 90 VAL A O 1
ATOM 699 N N . GLY A 1 91 ? -5.973 12.895 25.569 1.00 64.44 91 GLY A N 1
ATOM 700 C CA . GLY A 1 91 ? -6.078 13.346 26.963 1.00 64.44 91 GLY A CA 1
ATOM 701 C C . GLY A 1 91 ? -6.206 12.183 27.952 1.00 64.44 91 GLY A C 1
ATOM 702 O O . GLY A 1 91 ? -5.764 11.081 27.658 1.00 64.44 91 GLY A O 1
ATOM 703 N N . ASP A 1 92 ? -6.850 12.414 29.097 1.00 66.75 92 ASP A N 1
ATOM 704 C CA . ASP A 1 92 ? -7.015 11.409 30.168 1.00 66.75 92 ASP A CA 1
ATOM 705 C C . ASP A 1 92 ? -8.209 10.462 29.943 1.00 66.75 92 ASP A C 1
ATOM 707 O O . ASP A 1 92 ? -8.765 9.884 30.878 1.00 66.75 92 ASP A O 1
ATOM 711 N N . ARG A 1 93 ? -8.666 10.328 28.694 1.00 71.94 93 ARG A N 1
ATOM 712 C CA . ARG A 1 93 ? -9.775 9.430 28.357 1.00 71.94 93 ARG A CA 1
ATOM 713 C C . ARG A 1 93 ? -9.244 8.008 28.148 1.00 71.94 93 ARG A C 1
ATOM 715 O O . ARG A 1 93 ? -8.196 7.853 27.519 1.00 71.94 93 ARG A O 1
ATOM 722 N N . PRO A 1 94 ? -9.968 6.973 28.609 1.00 74.56 94 PRO A N 1
ATOM 723 C CA . PRO A 1 94 ? -9.559 5.592 28.388 1.00 74.56 94 PRO A CA 1
ATOM 724 C C . PRO A 1 94 ? -9.520 5.261 26.890 1.00 74.56 94 PRO A C 1
ATOM 726 O O . PRO A 1 94 ? -10.211 5.891 26.081 1.00 74.56 94 PRO A O 1
ATOM 729 N N . ALA A 1 95 ? -8.709 4.263 26.528 1.00 80.62 95 ALA A N 1
ATOM 730 C CA . ALA A 1 95 ? -8.679 3.723 25.174 1.00 80.62 95 ALA A CA 1
ATOM 731 C C . ALA A 1 95 ? -10.075 3.235 24.756 1.00 80.62 95 ALA A C 1
ATOM 733 O O . ALA A 1 95 ? -10.878 2.794 25.582 1.00 80.62 95 ALA A O 1
ATO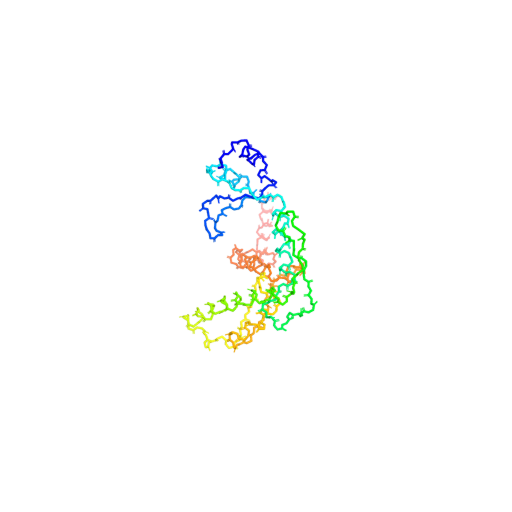M 734 N N . ARG A 1 96 ? -10.377 3.351 23.464 1.00 82.12 96 ARG A N 1
ATOM 735 C CA . ARG A 1 96 ? -11.659 2.947 22.883 1.00 82.12 96 ARG A CA 1
ATOM 736 C C . ARG A 1 96 ? -11.421 1.750 21.978 1.00 82.12 96 ARG A C 1
ATOM 738 O O . ARG A 1 96 ? -10.465 1.739 21.208 1.00 82.12 96 ARG A O 1
ATOM 745 N N . ARG A 1 97 ? -12.308 0.762 22.049 1.00 84.38 97 ARG A N 1
ATOM 746 C CA . ARG A 1 97 ? -12.332 -0.338 21.084 1.00 84.38 97 ARG A CA 1
ATOM 747 C C . ARG A 1 97 ? -13.078 0.114 19.836 1.00 84.38 97 ARG A C 1
ATOM 749 O O . ARG A 1 97 ? -14.151 0.707 19.946 1.00 84.38 97 ARG A O 1
ATOM 756 N N . LEU A 1 98 ? -12.494 -0.149 18.678 1.00 84.38 98 LEU A N 1
ATOM 757 C CA . LEU A 1 98 ? -13.069 0.132 17.368 1.00 84.38 98 LEU A CA 1
ATOM 758 C C . LEU A 1 98 ? -13.061 -1.166 16.557 1.00 84.38 98 LEU A C 1
ATOM 760 O O . LEU A 1 98 ? -12.094 -1.919 16.635 1.00 84.38 98 LEU A O 1
ATOM 764 N N . ALA A 1 99 ? -14.129 -1.455 15.818 1.00 87.62 99 ALA A N 1
ATOM 765 C CA . ALA A 1 99 ? -14.140 -2.598 14.911 1.00 87.62 99 ALA A CA 1
ATOM 766 C C . ALA A 1 99 ? -13.172 -2.334 13.750 1.00 87.62 99 ALA A C 1
ATOM 768 O O . ALA A 1 99 ? -13.138 -1.223 13.214 1.00 87.62 99 ALA A O 1
ATOM 769 N N . ARG A 1 100 ? -12.397 -3.342 13.343 1.00 87.88 100 ARG A N 1
ATOM 770 C CA . ARG A 1 100 ? -11.456 -3.230 12.220 1.00 87.88 100 ARG A CA 1
ATOM 771 C C . ARG A 1 100 ? -12.167 -2.798 10.934 1.00 87.88 100 ARG A C 1
ATOM 773 O O . ARG A 1 100 ? -11.638 -1.976 10.191 1.00 87.88 100 ARG A O 1
ATOM 780 N N . GLN A 1 101 ? -13.396 -3.269 10.728 1.00 89.38 101 GLN A N 1
ATOM 781 C CA . GLN A 1 101 ? -14.236 -2.877 9.596 1.00 89.38 101 GLN A CA 1
ATOM 782 C C . GLN A 1 101 ? -14.493 -1.363 9.542 1.00 89.38 101 GLN A C 1
ATOM 784 O O . GLN A 1 101 ? -14.356 -0.764 8.483 1.00 89.38 101 GLN A O 1
ATOM 789 N N . THR A 1 102 ? -14.741 -0.710 10.682 1.00 87.69 102 THR A N 1
ATOM 790 C CA . THR A 1 102 ? -14.920 0.752 10.739 1.00 87.69 102 THR A CA 1
ATOM 791 C C . THR A 1 102 ? -13.665 1.507 10.294 1.00 87.69 102 THR A C 1
ATOM 793 O O . THR A 1 102 ? -13.759 2.583 9.711 1.00 87.69 102 THR A O 1
ATOM 796 N N . LEU A 1 103 ? -12.469 0.971 10.566 1.00 87.19 103 LEU A N 1
ATOM 797 C CA . LEU A 1 103 ? -11.234 1.557 10.046 1.00 87.19 103 LEU A CA 1
ATOM 798 C C . LEU A 1 103 ? -11.136 1.364 8.526 1.00 87.19 103 LEU A C 1
ATOM 800 O O . LEU A 1 103 ? -10.745 2.296 7.827 1.00 87.19 103 LEU A O 1
ATOM 804 N N . ALA A 1 104 ? -11.506 0.189 8.016 1.00 90.12 104 ALA A N 1
ATOM 805 C CA . ALA A 1 104 ? -11.490 -0.095 6.584 1.00 90.12 104 ALA A CA 1
ATOM 806 C C . ALA A 1 104 ? -12.462 0.805 5.797 1.00 90.12 104 ALA A C 1
ATOM 808 O O . ALA A 1 104 ? -12.064 1.363 4.781 1.00 90.12 104 ALA A O 1
ATOM 809 N N . GLU A 1 105 ? -13.658 1.076 6.331 1.00 89.88 105 GLU A N 1
ATOM 810 C CA . GLU A 1 105 ? -14.640 2.024 5.762 1.00 89.88 105 GLU A CA 1
ATOM 811 C C . GLU A 1 105 ? -14.100 3.462 5.617 1.00 89.88 105 GLU A C 1
ATOM 813 O O . GLU A 1 105 ? -14.627 4.260 4.845 1.00 89.88 105 GLU A O 1
ATOM 818 N N . ILE A 1 106 ? -13.039 3.813 6.351 1.00 89.44 106 ILE A N 1
ATOM 819 C CA . ILE A 1 106 ? -12.347 5.104 6.231 1.00 89.44 106 ILE A CA 1
ATOM 820 C C . ILE A 1 106 ? -11.182 5.020 5.232 1.00 89.44 106 ILE A C 1
ATOM 822 O O . ILE A 1 106 ? -10.861 6.006 4.564 1.00 89.44 106 ILE A O 1
ATOM 826 N N . VAL A 1 107 ? -10.507 3.871 5.159 1.00 91.50 107 VAL A N 1
ATOM 827 C CA . VAL A 1 107 ? -9.286 3.672 4.361 1.00 91.50 107 VAL A CA 1
ATOM 828 C C . VAL A 1 107 ? -9.607 3.389 2.895 1.00 91.50 107 VAL A C 1
ATOM 830 O O . VAL A 1 107 ? -8.983 3.998 2.026 1.00 91.50 107 VAL A O 1
ATOM 833 N N . GLU A 1 108 ? -10.580 2.524 2.621 1.00 94.62 108 GLU A N 1
ATOM 834 C CA . GLU A 1 108 ? -11.044 2.166 1.275 1.00 94.62 108 GLU A CA 1
ATOM 835 C C . GLU A 1 108 ? -11.346 3.387 0.390 1.00 94.62 108 GLU A C 1
ATOM 837 O O . GLU A 1 108 ? -10.672 3.525 -0.634 1.00 94.62 108 GLU A O 1
ATOM 842 N N . PRO A 1 109 ? -12.192 4.366 0.789 1.00 94.62 109 PRO A N 1
ATOM 843 C CA . PRO A 1 109 ? -12.500 5.511 -0.074 1.00 94.62 109 PRO A CA 1
ATOM 844 C C . PRO A 1 109 ? -11.269 6.370 -0.402 1.00 94.62 109 PRO A C 1
ATOM 846 O O . PRO A 1 109 ? -11.232 7.053 -1.424 1.00 94.62 109 PRO A O 1
ATOM 849 N N . ARG A 1 110 ? -10.222 6.342 0.439 1.00 95.00 110 ARG A N 1
ATOM 850 C CA . ARG A 1 110 ? -8.958 7.042 0.157 1.00 95.00 110 ARG A CA 1
ATOM 851 C C . ARG A 1 110 ? -8.114 6.304 -0.874 1.00 95.00 110 ARG A C 1
ATOM 853 O O . ARG A 1 110 ? -7.443 6.962 -1.666 1.00 95.00 110 ARG A O 1
ATOM 860 N N . TYR A 1 111 ? -8.119 4.973 -0.865 1.00 96.31 111 TYR A N 1
ATOM 861 C CA . TYR A 1 111 ? -7.469 4.193 -1.917 1.00 96.31 111 TYR A CA 1
ATOM 862 C C . TYR A 1 111 ? -8.244 4.286 -3.232 1.00 96.31 111 TYR A C 1
ATOM 864 O O . TYR A 1 111 ? -7.614 4.506 -4.263 1.00 96.31 111 TYR A O 1
ATOM 872 N N . GLU A 1 112 ? -9.577 4.224 -3.198 1.00 96.88 112 GLU A N 1
ATOM 873 C CA . GLU A 1 112 ? -10.428 4.443 -4.375 1.00 96.88 112 GLU A CA 1
ATOM 874 C C . GLU A 1 112 ? -10.167 5.806 -5.018 1.00 96.88 112 GLU A C 1
ATOM 876 O O . GLU A 1 112 ? -9.965 5.894 -6.227 1.00 96.88 112 GLU A O 1
ATOM 881 N N . GLU A 1 113 ? -10.104 6.872 -4.213 1.00 96.81 113 GLU A N 1
ATOM 882 C CA . GLU A 1 113 ? -9.773 8.217 -4.691 1.00 96.81 113 GLU A CA 1
ATOM 883 C C . GLU A 1 113 ? -8.392 8.243 -5.363 1.00 96.81 113 GLU A C 1
ATOM 885 O O . GLU A 1 113 ? -8.256 8.735 -6.485 1.00 96.81 113 GLU A O 1
ATOM 890 N N . LEU A 1 114 ? -7.364 7.686 -4.712 1.00 97.19 114 LEU A N 1
ATOM 891 C CA . LEU A 1 114 ? -6.002 7.658 -5.252 1.00 97.19 114 LEU A CA 1
ATOM 892 C C . LEU A 1 114 ? -5.907 6.841 -6.545 1.00 97.19 114 LEU A C 1
ATOM 894 O O . LEU A 1 114 ? -5.289 7.296 -7.508 1.00 97.19 114 LEU A O 1
ATOM 898 N N . PHE A 1 115 ? -6.521 5.661 -6.593 1.00 97.44 115 PHE A N 1
ATOM 899 C CA . PHE A 1 115 ? -6.549 4.840 -7.800 1.00 97.44 115 PHE A CA 1
ATOM 900 C C . PHE A 1 115 ? -7.378 5.490 -8.909 1.00 97.44 115 PHE A C 1
ATOM 902 O O . PHE A 1 115 ? -6.959 5.459 -10.064 1.00 97.44 115 PHE A O 1
ATOM 909 N N . GLY A 1 116 ? -8.475 6.169 -8.574 1.00 96.62 116 GLY A N 1
ATOM 910 C CA . GLY A 1 116 ? -9.253 6.968 -9.517 1.00 96.62 116 GLY A CA 1
ATOM 911 C C . GLY A 1 116 ? -8.433 8.099 -10.144 1.00 96.62 116 GLY A C 1
ATOM 912 O O . GLY A 1 116 ? -8.471 8.280 -11.362 1.00 96.62 116 GLY A O 1
ATOM 913 N N . LEU A 1 117 ? -7.631 8.811 -9.344 1.00 97.25 117 LEU A N 1
ATOM 914 C CA . LEU A 1 117 ? -6.699 9.832 -9.840 1.00 97.25 117 LEU A CA 1
ATOM 915 C C . LEU A 1 117 ? -5.625 9.231 -10.758 1.00 97.25 117 LEU A C 1
ATOM 917 O O . LEU A 1 117 ? -5.317 9.805 -11.801 1.00 97.25 117 LEU A O 1
ATOM 921 N N . ILE A 1 118 ? -5.076 8.068 -10.399 1.00 95.69 118 ILE A N 1
ATOM 922 C CA . ILE A 1 118 ? -4.095 7.357 -11.233 1.00 95.69 118 ILE A CA 1
ATOM 923 C C . ILE A 1 118 ? -4.730 6.910 -12.555 1.00 95.69 118 ILE A C 1
ATOM 925 O O . ILE A 1 118 ? -4.122 7.092 -13.607 1.00 95.69 118 ILE A O 1
ATOM 929 N N . ARG A 1 119 ? -5.952 6.363 -12.527 1.00 94.25 119 ARG A N 1
ATOM 930 C CA . ARG A 1 119 ? -6.677 5.927 -13.731 1.00 94.25 119 ARG A CA 1
ATOM 931 C C . ARG A 1 119 ? -6.938 7.099 -14.666 1.00 94.25 119 ARG A C 1
ATOM 933 O O . ARG A 1 119 ? -6.706 6.994 -15.866 1.00 94.25 119 ARG A O 1
ATOM 940 N N . GLU A 1 120 ? -7.354 8.233 -14.112 1.00 95.19 120 GLU A N 1
ATOM 941 C CA . GLU A 1 120 ? -7.545 9.456 -14.887 1.00 95.19 120 GLU A CA 1
ATOM 942 C C . GLU A 1 120 ? -6.243 9.915 -15.559 1.00 95.19 120 GLU A C 1
ATOM 944 O O . GLU A 1 120 ? -6.263 10.321 -16.720 1.00 95.19 120 GLU A O 1
ATOM 949 N N . GLU A 1 121 ? -5.104 9.802 -14.878 1.00 96.12 121 GLU A N 1
ATOM 950 C CA . GLU A 1 121 ? -3.804 10.138 -15.465 1.00 96.12 121 GLU A CA 1
ATOM 951 C C . GLU A 1 121 ? -3.362 9.131 -16.544 1.00 96.12 121 GLU A C 1
ATOM 953 O O . GLU A 1 121 ? -2.841 9.52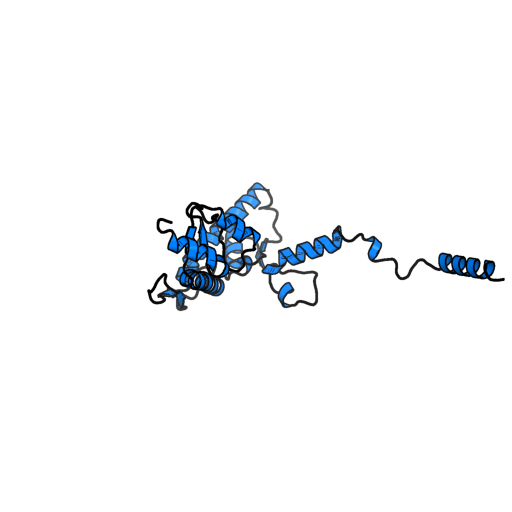8 -17.590 1.00 96.12 121 GLU A O 1
ATOM 958 N N . LEU A 1 122 ? -3.621 7.833 -16.352 1.00 92.69 122 LEU A N 1
ATOM 959 C CA . LEU A 1 122 ? -3.389 6.798 -17.372 1.00 92.69 122 LEU A CA 1
ATOM 960 C C . LEU A 1 122 ? -4.210 7.061 -18.639 1.00 92.69 122 LEU A C 1
ATOM 962 O O . LEU A 1 122 ? -3.696 6.940 -19.754 1.00 92.69 122 LEU A O 1
ATOM 966 N N . ARG A 1 123 ? -5.466 7.480 -18.472 1.00 91.44 123 ARG A N 1
ATOM 967 C CA . ARG A 1 123 ? -6.341 7.874 -19.578 1.00 91.44 123 ARG A CA 1
ATOM 968 C C . ARG A 1 123 ? -5.819 9.112 -20.295 1.00 91.44 123 ARG A C 1
ATOM 970 O O . ARG A 1 123 ? -5.682 9.109 -21.516 1.00 91.44 123 ARG A O 1
ATOM 977 N N . ARG A 1 124 ? -5.475 10.162 -19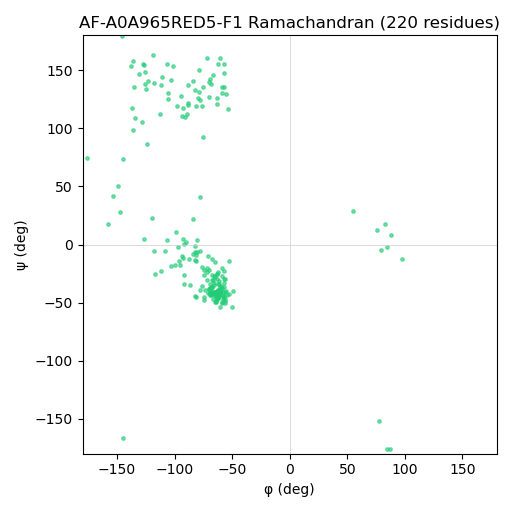.543 1.00 95.38 124 ARG A N 1
ATOM 978 C CA . ARG A 1 124 ? -4.936 11.422 -20.091 1.00 95.38 124 ARG A CA 1
ATOM 979 C C . ARG A 1 124 ? -3.642 11.230 -20.868 1.00 95.38 124 ARG A C 1
ATOM 981 O O . ARG A 1 124 ? -3.426 11.907 -21.867 1.00 95.38 124 ARG A O 1
ATOM 988 N N . SER A 1 125 ? -2.795 10.314 -20.415 1.00 94.00 125 SER A N 1
ATOM 989 C CA . SER A 1 125 ? -1.531 9.979 -21.072 1.00 94.00 125 SER A CA 1
ATOM 990 C C . SER A 1 125 ? -1.683 8.999 -22.244 1.00 94.00 125 SER A C 1
ATOM 992 O O . SER A 1 125 ? -0.712 8.767 -22.961 1.00 94.00 125 SER A O 1
ATOM 994 N N . GLY A 1 126 ? -2.887 8.457 -22.477 1.00 91.31 126 GLY A N 1
ATOM 995 C CA . GLY A 1 126 ? -3.177 7.512 -23.559 1.00 91.31 126 GLY A CA 1
ATOM 996 C C . GLY A 1 126 ? -2.673 6.086 -23.306 1.00 91.31 126 GLY A C 1
ATOM 997 O O . GLY A 1 126 ? -2.641 5.281 -24.233 1.00 91.31 126 GLY A O 1
ATOM 998 N N . PHE A 1 127 ? -2.270 5.762 -22.074 1.00 88.81 127 PHE A N 1
ATOM 999 C CA . PHE A 1 127 ? -1.752 4.437 -21.714 1.00 88.81 127 PHE A CA 1
ATOM 1000 C C . PHE A 1 127 ? -2.825 3.476 -21.190 1.00 88.81 127 PHE A C 1
ATOM 1002 O O . PHE A 1 127 ? -2.542 2.284 -21.087 1.00 88.81 127 PHE A O 1
ATOM 1009 N N . GLU A 1 128 ? -4.036 3.954 -20.888 1.00 85.62 128 GLU A N 1
ATOM 1010 C CA . GLU A 1 128 ? -5.127 3.139 -20.322 1.00 85.62 128 GLU A CA 1
ATOM 1011 C C . GLU A 1 128 ? -5.426 1.873 -21.146 1.00 85.62 128 GLU A C 1
ATOM 1013 O O . GLU A 1 128 ? -5.526 0.788 -20.584 1.00 85.62 128 GLU A O 1
ATOM 1018 N N . GLU A 1 129 ? -5.463 1.969 -22.478 1.00 81.81 129 GLU A N 1
ATOM 1019 C CA . GLU A 1 129 ? -5.729 0.815 -23.357 1.00 81.81 129 GLU A CA 1
ATOM 1020 C C . GLU A 1 129 ? -4.479 -0.036 -23.662 1.00 81.81 129 GLU A C 1
ATOM 1022 O O . GLU A 1 129 ? -4.572 -1.108 -24.260 1.00 81.81 129 GLU A O 1
ATOM 1027 N N . VAL A 1 130 ? -3.288 0.426 -23.266 1.00 84.00 130 VAL A N 1
ATOM 1028 C CA . VAL A 1 130 ? -1.997 -0.178 -23.654 1.00 84.00 130 VAL A CA 1
ATOM 1029 C C . VAL A 1 130 ? -1.424 -1.077 -22.551 1.00 84.00 130 VAL A C 1
ATOM 1031 O O . VAL A 1 130 ? -0.573 -1.930 -22.813 1.00 84.00 130 VAL A O 1
ATOM 1034 N N . ILE A 1 131 ? -1.900 -0.948 -21.311 1.00 82.88 131 ILE A N 1
ATOM 1035 C CA . ILE A 1 131 ? -1.385 -1.672 -20.134 1.00 82.88 131 ILE A CA 1
ATOM 1036 C C . ILE A 1 131 ? -1.859 -3.136 -20.030 1.00 82.88 131 ILE A C 1
ATOM 1038 O O . ILE A 1 131 ? -2.102 -3.644 -18.939 1.00 82.88 131 ILE A O 1
ATOM 1042 N N . ALA A 1 132 ? -1.909 -3.868 -21.147 1.00 78.19 132 ALA A N 1
ATOM 1043 C CA . ALA A 1 132 ? -2.350 -5.270 -21.193 1.00 78.19 132 ALA A CA 1
ATOM 1044 C C . ALA A 1 132 ? -1.547 -6.217 -20.273 1.00 78.19 132 ALA A C 1
ATOM 1046 O O . ALA A 1 132 ? -2.037 -7.273 -19.880 1.00 78.19 132 ALA A O 1
ATOM 1047 N N . ALA A 1 133 ? -0.314 -5.843 -19.915 1.00 84.50 133 ALA A N 1
ATOM 1048 C CA . ALA A 1 133 ? 0.536 -6.597 -18.992 1.00 84.50 133 ALA A CA 1
ATOM 1049 C C . ALA A 1 133 ? 0.169 -6.413 -17.503 1.00 84.50 133 ALA A C 1
ATOM 1051 O O . ALA A 1 133 ? 0.760 -7.080 -16.650 1.00 84.50 133 ALA A O 1
ATOM 1052 N N . GLY A 1 134 ? -0.774 -5.521 -17.189 1.00 92.69 134 GLY A N 1
ATOM 1053 C CA . GLY A 1 134 ? -1.186 -5.200 -15.827 1.00 92.69 134 GLY A CA 1
ATOM 1054 C C . GLY A 1 134 ? -0.344 -4.112 -15.154 1.00 92.69 134 GLY A C 1
ATOM 1055 O O . GLY A 1 134 ? 0.555 -3.512 -15.751 1.00 92.69 134 GLY A O 1
ATOM 1056 N N . ILE A 1 135 ? -0.646 -3.859 -13.880 1.00 95.31 135 ILE A N 1
ATOM 1057 C CA . ILE A 1 135 ? -0.029 -2.812 -13.054 1.00 95.31 135 ILE A CA 1
ATOM 1058 C C . ILE A 1 135 ? 0.841 -3.444 -11.962 1.00 95.31 135 ILE A C 1
ATOM 1060 O O . ILE A 1 135 ? 0.525 -4.484 -11.383 1.00 95.31 135 ILE A O 1
ATOM 1064 N N . VAL A 1 136 ? 1.962 -2.792 -11.650 1.00 96.00 136 VAL A N 1
ATOM 1065 C CA . VAL A 1 136 ? 2.826 -3.163 -10.524 1.00 96.00 136 VAL A CA 1
ATOM 1066 C C . VAL A 1 136 ? 2.772 -2.065 -9.468 1.00 96.00 136 VAL A C 1
ATOM 1068 O O . VAL A 1 136 ? 3.291 -0.972 -9.690 1.00 96.00 136 VAL A O 1
ATOM 1071 N N . LEU A 1 137 ? 2.190 -2.362 -8.306 1.00 96.81 137 LEU A N 1
ATOM 1072 C CA . LEU A 1 137 ? 2.200 -1.456 -7.155 1.00 96.81 137 LEU A CA 1
ATOM 1073 C C . LEU A 1 137 ? 3.448 -1.694 -6.308 1.00 96.81 137 LEU A C 1
ATOM 1075 O O . LEU A 1 137 ? 3.830 -2.831 -6.057 1.00 96.81 137 LEU A O 1
ATOM 1079 N N . THR A 1 138 ? 4.105 -0.637 -5.840 1.00 96.06 138 THR A N 1
ATOM 1080 C CA . THR A 1 138 ? 5.289 -0.752 -4.975 1.00 96.06 138 THR A CA 1
ATOM 1081 C C . THR A 1 138 ? 5.347 0.386 -3.952 1.00 96.06 138 THR A C 1
ATOM 1083 O O . THR A 1 138 ? 4.462 1.239 -3.910 1.00 96.06 138 THR A O 1
ATOM 1086 N N . GLY A 1 139 ? 6.370 0.403 -3.096 1.00 93.00 139 GLY A N 1
ATOM 1087 C CA . GLY A 1 139 ? 6.454 1.312 -1.954 1.00 93.00 139 GLY A CA 1
ATOM 1088 C C . GLY A 1 139 ? 5.722 0.786 -0.718 1.00 93.00 139 GLY A C 1
ATOM 1089 O O . GLY A 1 139 ? 5.229 -0.339 -0.686 1.00 93.00 139 GLY A O 1
ATOM 1090 N N . GLY A 1 140 ? 5.676 1.604 0.337 1.00 89.81 140 GLY A N 1
ATOM 1091 C CA . GLY A 1 140 ? 5.083 1.207 1.619 1.00 89.81 140 GLY A CA 1
ATOM 1092 C C . GLY A 1 140 ? 3.570 1.035 1.575 1.00 89.81 140 GLY A C 1
ATOM 1093 O O . GLY A 1 140 ? 3.063 0.036 2.076 1.00 89.81 140 GLY A O 1
ATOM 1094 N N . SER A 1 141 ? 2.861 1.962 0.931 1.00 91.44 141 SER A N 1
ATOM 1095 C CA . SER A 1 141 ? 1.396 1.927 0.841 1.00 91.44 141 SER A CA 1
ATOM 1096 C C . SER A 1 141 ? 0.883 0.724 0.048 1.00 91.44 141 SER A C 1
ATOM 1098 O O . SER A 1 141 ? -0.178 0.202 0.352 1.00 91.44 141 SER A O 1
ATOM 1100 N N . ALA A 1 142 ? 1.668 0.203 -0.901 1.00 93.81 142 ALA A N 1
ATOM 1101 C CA . ALA A 1 142 ? 1.299 -0.989 -1.665 1.00 93.81 142 ALA A CA 1
ATOM 1102 C C . ALA A 1 142 ? 1.192 -2.268 -0.810 1.00 93.81 142 ALA A C 1
ATOM 1104 O O . ALA A 1 142 ? 0.640 -3.257 -1.273 1.00 93.81 142 ALA A O 1
ATOM 1105 N N . LYS A 1 143 ? 1.713 -2.270 0.428 1.00 91.25 143 LYS A N 1
ATOM 1106 C CA . LYS A 1 143 ? 1.593 -3.402 1.366 1.00 91.25 143 LYS A CA 1
ATOM 1107 C C . LYS A 1 143 ? 0.259 -3.456 2.104 1.00 91.25 143 LYS A C 1
ATOM 1109 O O . LYS A 1 143 ? 0.065 -4.376 2.894 1.00 91.25 143 LYS A O 1
ATOM 1114 N N . MET A 1 144 ? -0.582 -2.440 1.942 1.00 92.69 144 MET A N 1
ATOM 1115 C CA . MET A 1 144 ? -1.881 -2.395 2.591 1.00 92.69 144 MET A CA 1
ATOM 1116 C C . MET A 1 144 ? -2.704 -3.614 2.171 1.00 92.69 144 MET A C 1
ATOM 1118 O O . MET A 1 144 ? -2.800 -3.929 0.986 1.00 92.69 144 MET A O 1
ATOM 1122 N N . GLU A 1 145 ? -3.275 -4.305 3.150 1.00 93.62 145 GLU A N 1
ATOM 1123 C CA . GLU A 1 145 ? -4.154 -5.444 2.901 1.00 93.62 145 GLU A CA 1
ATOM 1124 C C . GLU A 1 145 ? -5.349 -4.999 2.048 1.00 93.62 145 GLU A C 1
ATOM 1126 O O . GLU A 1 145 ? -5.906 -3.936 2.306 1.00 93.62 145 GLU A O 1
ATOM 1131 N N . GLY A 1 146 ? -5.734 -5.764 1.026 1.00 95.06 146 GLY A N 1
ATOM 1132 C CA . GLY A 1 146 ? -6.831 -5.397 0.123 1.00 95.06 146 GLY A CA 1
ATOM 1133 C C . GLY A 1 146 ? -6.475 -4.367 -0.955 1.00 95.06 146 GLY A C 1
ATOM 1134 O O . GLY A 1 146 ? -7.318 -4.046 -1.786 1.00 95.06 146 GLY A O 1
ATOM 1135 N N . ALA A 1 147 ? -5.257 -3.806 -0.965 1.00 96.31 147 ALA A N 1
ATOM 1136 C CA . ALA A 1 147 ? -4.903 -2.765 -1.934 1.00 96.31 147 ALA A CA 1
ATOM 1137 C C . ALA A 1 147 ? -4.678 -3.300 -3.351 1.00 96.31 147 ALA A C 1
ATOM 1139 O O . ALA A 1 147 ? -4.825 -2.540 -4.304 1.00 96.31 147 ALA A O 1
ATOM 1140 N N . ILE A 1 148 ? -4.295 -4.572 -3.496 1.00 97.12 148 ILE A N 1
ATOM 1141 C CA . ILE A 1 148 ? -4.141 -5.206 -4.811 1.00 97.12 148 ILE A CA 1
ATOM 1142 C C . ILE A 1 148 ? -5.524 -5.492 -5.388 1.00 97.12 148 ILE A C 1
ATOM 1144 O O . ILE A 1 148 ? -5.802 -5.100 -6.513 1.00 97.12 148 ILE A O 1
ATOM 1148 N N . GLU A 1 149 ? -6.391 -6.087 -4.578 1.00 97.00 149 GLU A N 1
ATOM 1149 C CA . GLU A 1 149 ? -7.765 -6.445 -4.911 1.00 97.00 149 GLU A CA 1
ATOM 1150 C C . GLU A 1 149 ? -8.566 -5.202 -5.314 1.00 97.00 149 GLU A C 1
ATOM 1152 O O . GLU A 1 149 ? -9.121 -5.151 -6.410 1.00 97.00 149 GLU A O 1
ATOM 1157 N N . LEU A 1 150 ? -8.522 -4.142 -4.497 1.00 97.25 150 LEU A N 1
ATOM 1158 C CA . LEU A 1 150 ? -9.174 -2.877 -4.833 1.00 97.25 150 LEU A CA 1
ATOM 1159 C C . LEU A 1 150 ? -8.596 -2.250 -6.113 1.00 97.25 150 LEU A C 1
ATOM 1161 O O . LEU A 1 150 ? -9.324 -1.671 -6.917 1.00 97.25 150 LEU A O 1
ATOM 1165 N N . ALA A 1 151 ? -7.283 -2.346 -6.334 1.00 96.81 151 ALA A N 1
ATOM 1166 C CA . ALA A 1 151 ? -6.682 -1.837 -7.562 1.00 96.81 151 ALA A CA 1
ATOM 1167 C C . AL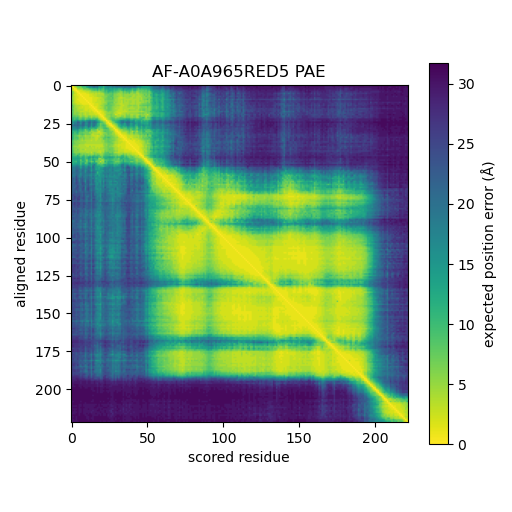A A 1 151 ? -7.169 -2.618 -8.795 1.00 96.81 151 ALA A C 1
ATOM 1169 O O . ALA A 1 151 ? -7.456 -2.005 -9.822 1.00 96.81 151 ALA A O 1
ATOM 1170 N N . GLU A 1 152 ? -7.302 -3.942 -8.709 1.00 95.94 152 GLU A N 1
ATOM 1171 C CA . GLU A 1 152 ? -7.875 -4.757 -9.788 1.00 95.94 152 GLU A CA 1
ATOM 1172 C C . GLU A 1 152 ? -9.326 -4.360 -10.087 1.00 95.94 152 GLU A C 1
ATOM 1174 O O . GLU A 1 152 ? -9.692 -4.232 -11.260 1.00 95.94 152 GLU A O 1
ATOM 1179 N N . GLU A 1 153 ? -10.125 -4.073 -9.053 1.00 95.69 153 GLU A N 1
ATOM 1180 C CA . GLU A 1 153 ? -11.490 -3.556 -9.216 1.00 95.69 153 GLU A CA 1
ATOM 1181 C C . GLU A 1 153 ? -11.519 -2.191 -9.915 1.00 95.69 153 GLU A C 1
ATOM 1183 O O . GLU A 1 153 ? -12.349 -1.973 -10.797 1.00 95.69 153 GLU A O 1
ATOM 1188 N N . VAL A 1 154 ? -10.601 -1.280 -9.574 1.00 95.06 154 VAL A N 1
ATOM 1189 C CA . VAL A 1 154 ? -10.580 0.084 -10.133 1.00 95.06 154 VAL A CA 1
ATOM 1190 C C . VAL A 1 154 ? -9.991 0.143 -11.547 1.00 95.06 154 VAL A C 1
ATOM 1192 O O . VAL A 1 154 ? -10.475 0.925 -12.375 1.00 95.06 154 VAL A O 1
ATOM 1195 N N . PHE A 1 155 ? -8.934 -0.624 -11.831 1.00 94.38 155 PHE A N 1
ATOM 1196 C CA . PHE A 1 155 ? -8.200 -0.561 -13.102 1.00 94.38 155 PHE A CA 1
ATOM 1197 C C . PHE A 1 155 ? -8.637 -1.612 -14.126 1.00 94.38 155 PHE A C 1
ATOM 1199 O O . PHE A 1 155 ? -8.277 -1.482 -15.294 1.00 94.38 155 PHE A O 1
ATOM 1206 N N . HIS A 1 156 ? -9.389 -2.639 -13.717 1.00 93.38 156 HIS A N 1
ATOM 1207 C CA . HIS A 1 156 ? -9.852 -3.731 -14.585 1.00 93.38 156 HIS A CA 1
ATOM 1208 C C . HIS A 1 156 ? -8.726 -4.463 -15.343 1.00 93.38 156 HIS A C 1
ATOM 1210 O O . HIS A 1 156 ? -8.933 -5.007 -16.428 1.00 93.38 156 HIS A O 1
ATOM 1216 N N . VAL A 1 157 ? -7.527 -4.494 -14.762 1.00 94.19 157 VAL A N 1
ATOM 1217 C CA . VAL A 1 157 ? -6.355 -5.222 -15.265 1.00 94.19 157 VAL A CA 1
ATOM 1218 C C . VAL A 1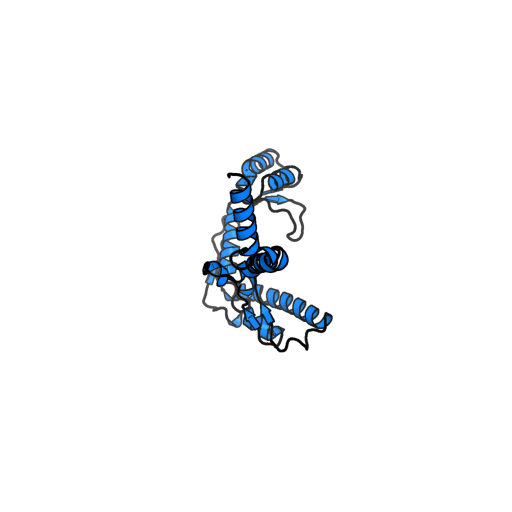 157 ? -5.670 -5.940 -14.104 1.00 94.19 157 VAL A C 1
ATOM 1220 O O . VAL A 1 157 ? -5.829 -5.504 -12.964 1.00 94.19 157 VAL A O 1
ATOM 1223 N N . PRO A 1 158 ? -4.875 -6.997 -14.357 1.00 95.75 158 PRO A N 1
ATOM 1224 C CA . PRO A 1 158 ? -4.132 -7.671 -13.297 1.00 95.75 158 PRO A CA 1
ATOM 1225 C C . PRO A 1 158 ? -3.221 -6.700 -12.542 1.00 95.75 158 PRO A C 1
ATOM 1227 O O . PRO A 1 158 ? -2.494 -5.916 -13.166 1.00 95.75 158 PRO A O 1
ATOM 1230 N N . VAL A 1 159 ? -3.205 -6.779 -11.212 1.00 96.81 159 VAL A N 1
ATOM 1231 C CA . VAL A 1 159 ? -2.323 -5.962 -10.369 1.00 96.81 159 VAL A CA 1
ATOM 1232 C C . VAL A 1 159 ? -1.461 -6.867 -9.502 1.00 96.81 159 VAL A C 1
ATOM 1234 O O . VAL A 1 159 ? -1.894 -7.896 -8.999 1.00 96.81 159 VAL A O 1
ATOM 1237 N N . ARG A 1 160 ? -0.190 -6.504 -9.314 1.00 96.06 160 ARG A N 1
ATOM 1238 C CA . ARG A 1 160 ? 0.713 -7.257 -8.433 1.00 96.06 160 ARG A CA 1
ATOM 1239 C C . ARG A 1 160 ? 1.581 -6.363 -7.571 1.00 96.06 160 ARG A C 1
ATOM 1241 O O . ARG A 1 160 ? 1.944 -5.252 -7.962 1.00 96.06 160 ARG A O 1
ATOM 1248 N N . LEU A 1 161 ? 1.993 -6.902 -6.427 1.00 96.38 161 LEU A N 1
ATOM 1249 C CA . LEU A 1 161 ? 2.961 -6.258 -5.551 1.00 96.38 161 LEU A CA 1
ATOM 1250 C C . LEU A 1 161 ? 4.382 -6.397 -6.122 1.00 96.38 161 LEU A C 1
ATOM 1252 O O . LEU A 1 161 ? 4.907 -7.495 -6.310 1.00 96.38 161 LEU A O 1
ATOM 1256 N N . GLY A 1 162 ? 5.011 -5.263 -6.405 1.00 95.06 162 GLY A N 1
ATOM 1257 C CA . GLY A 1 162 ? 6.369 -5.148 -6.913 1.00 95.06 162 GLY A CA 1
ATOM 1258 C C . GLY A 1 162 ? 7.398 -5.094 -5.795 1.00 95.06 162 GLY A C 1
ATOM 1259 O O . GLY A 1 162 ? 7.388 -4.170 -4.979 1.00 95.06 162 GLY A O 1
ATOM 1260 N N . MET A 1 163 ? 8.329 -6.045 -5.819 1.00 93.88 163 MET A N 1
ATOM 1261 C CA . MET A 1 163 ? 9.457 -6.125 -4.893 1.00 93.88 163 MET A CA 1
ATOM 1262 C C . MET A 1 163 ? 10.757 -5.608 -5.520 1.00 93.88 163 MET A C 1
ATOM 1264 O O . MET A 1 163 ? 10.923 -5.704 -6.741 1.00 93.88 163 MET A O 1
ATOM 1268 N N . PRO A 1 164 ? 11.715 -5.118 -4.713 1.00 92.62 164 PRO A N 1
ATOM 1269 C CA . PRO A 1 164 ? 13.040 -4.774 -5.208 1.00 92.62 164 PRO A CA 1
ATOM 1270 C C . PRO A 1 164 ? 13.766 -6.019 -5.735 1.00 92.62 164 PRO A C 1
ATOM 1272 O O . PRO A 1 164 ? 13.939 -7.005 -5.021 1.00 92.62 164 PRO A O 1
ATOM 1275 N N . VAL A 1 165 ? 14.244 -5.959 -6.977 1.00 88.69 165 VAL A N 1
ATOM 1276 C CA . VAL A 1 165 ? 14.998 -7.038 -7.638 1.00 88.69 165 VAL A CA 1
ATOM 1277 C C . VAL A 1 165 ? 16.406 -6.571 -8.009 1.00 88.69 165 VAL A C 1
ATOM 1279 O O . VAL A 1 165 ? 16.678 -5.377 -8.048 1.00 88.69 165 VAL A O 1
ATOM 1282 N N . GLY A 1 166 ? 17.320 -7.501 -8.301 1.00 84.69 166 GLY A N 1
ATOM 1283 C CA . GLY A 1 166 ? 18.660 -7.164 -8.811 1.00 84.69 166 GLY A CA 1
ATOM 1284 C C . GLY A 1 166 ? 19.731 -6.899 -7.745 1.00 84.69 166 GLY A C 1
ATOM 1285 O O . GLY A 1 166 ? 20.849 -6.508 -8.090 1.00 84.69 166 GLY A O 1
ATOM 1286 N N . VAL A 1 167 ? 19.422 -7.161 -6.472 1.00 83.44 167 VAL A N 1
ATOM 1287 C CA . VAL A 1 167 ? 20.369 -7.137 -5.344 1.00 83.44 167 VAL A CA 1
ATOM 1288 C C . VAL A 1 167 ? 20.331 -8.473 -4.591 1.00 83.44 167 VAL A C 1
ATOM 1290 O O . VAL A 1 167 ? 19.306 -9.150 -4.574 1.00 83.44 167 VAL A O 1
ATOM 1293 N N . ARG A 1 168 ? 21.463 -8.897 -4.016 1.00 79.31 168 ARG A N 1
ATOM 1294 C CA . ARG A 1 168 ? 21.606 -10.149 -3.243 1.00 79.31 168 ARG A CA 1
ATOM 1295 C C . ARG A 1 168 ? 22.204 -9.844 -1.869 1.00 79.31 168 ARG A C 1
ATOM 1297 O O . ARG A 1 168 ? 22.933 -8.869 -1.730 1.00 79.31 168 ARG A O 1
ATOM 1304 N N . GLY A 1 169 ? 21.931 -10.698 -0.884 1.00 76.25 169 GLY A N 1
ATOM 1305 C CA . GLY A 1 169 ? 22.584 -10.667 0.433 1.00 76.25 169 GLY A CA 1
ATOM 1306 C C . GLY A 1 169 ? 21.819 -9.947 1.549 1.00 76.25 169 GLY A C 1
ATOM 1307 O O . GLY A 1 169 ? 22.166 -10.148 2.704 1.00 76.25 169 GLY A O 1
ATOM 1308 N N . LEU A 1 170 ? 20.762 -9.183 1.242 1.00 78.00 170 LEU A N 1
ATOM 1309 C CA . LEU A 1 170 ? 19.872 -8.557 2.235 1.00 78.00 170 LEU A CA 1
ATOM 1310 C C . LEU A 1 170 ? 18.415 -8.978 1.983 1.00 78.00 170 LEU A C 1
ATOM 1312 O O . LEU A 1 170 ? 17.672 -8.277 1.293 1.00 78.00 170 LEU A O 1
ATOM 1316 N N . ALA A 1 171 ? 18.018 -10.125 2.545 1.00 72.50 171 ALA A N 1
ATOM 1317 C CA . ALA A 1 171 ? 16.672 -10.683 2.380 1.00 72.50 171 ALA A CA 1
ATOM 1318 C C . ALA A 1 171 ? 15.573 -9.696 2.818 1.00 72.50 171 ALA A C 1
ATOM 1320 O O . ALA A 1 171 ? 14.589 -9.519 2.099 1.00 72.50 171 ALA A O 1
ATOM 1321 N N . ASP A 1 172 ? 15.790 -8.986 3.929 1.00 73.12 172 ASP A N 1
ATOM 1322 C CA . ASP A 1 172 ? 14.853 -7.999 4.488 1.00 73.12 172 ASP A CA 1
ATOM 1323 C C . ASP A 1 172 ? 14.585 -6.827 3.534 1.00 73.12 172 ASP A C 1
ATOM 1325 O O . ASP A 1 172 ? 13.486 -6.277 3.497 1.00 73.12 172 ASP A O 1
ATOM 1329 N N . VAL A 1 173 ? 15.580 -6.467 2.717 1.00 77.38 173 VAL A N 1
ATOM 1330 C CA . VAL A 1 173 ? 15.463 -5.382 1.736 1.00 77.38 173 VAL A CA 1
ATOM 1331 C C . VAL A 1 173 ? 14.754 -5.868 0.478 1.00 77.38 173 VAL A C 1
ATOM 1333 O O . VAL A 1 173 ? 13.856 -5.199 -0.022 1.00 77.38 173 VAL A O 1
ATOM 1336 N N . THR A 1 174 ? 15.123 -7.044 -0.029 1.00 80.94 174 THR A N 1
ATOM 1337 C CA . THR A 1 174 ? 14.544 -7.604 -1.264 1.00 80.94 174 THR A CA 1
ATOM 1338 C C . THR A 1 174 ? 13.110 -8.098 -1.105 1.00 80.94 174 THR A C 1
ATOM 1340 O O . THR A 1 174 ? 12.400 -8.238 -2.093 1.00 80.94 174 THR A O 1
ATOM 1343 N N . SER A 1 175 ? 12.679 -8.373 0.125 1.00 83.94 175 SER A N 1
ATOM 1344 C CA . SER A 1 175 ? 11.335 -8.873 0.437 1.00 83.94 175 SER A CA 1
ATOM 1345 C C . SER A 1 175 ? 10.374 -7.778 0.905 1.00 83.94 175 SER A C 1
ATOM 1347 O O . SER A 1 175 ? 9.288 -8.083 1.396 1.00 83.94 175 SER A O 1
ATOM 1349 N N . ASN A 1 176 ? 10.745 -6.500 0.779 1.00 90.00 176 ASN A N 1
ATOM 1350 C CA . ASN A 1 176 ? 9.914 -5.405 1.258 1.00 90.00 176 ASN A CA 1
ATOM 1351 C C . ASN A 1 176 ? 9.858 -4.247 0.240 1.00 90.00 176 ASN A C 1
ATOM 1353 O O . ASN A 1 176 ? 10.879 -3.604 -0.024 1.00 90.00 176 ASN A O 1
ATOM 1357 N N . PRO A 1 177 ? 8.667 -3.924 -0.306 1.00 92.50 177 PRO A N 1
ATOM 1358 C CA . PRO A 1 177 ? 8.502 -2.918 -1.358 1.00 92.50 177 PRO A CA 1
ATOM 1359 C C . PRO A 1 177 ? 8.806 -1.487 -0.888 1.00 92.50 177 PRO A C 1
ATOM 1361 O O . PRO A 1 177 ? 8.994 -0.596 -1.713 1.00 92.50 177 PRO A O 1
ATOM 1364 N N . ILE A 1 178 ? 8.931 -1.251 0.426 1.00 92.19 178 ILE A N 1
ATOM 1365 C CA . ILE A 1 178 ? 9.401 0.028 0.988 1.00 92.19 178 ILE A CA 1
ATOM 1366 C C . ILE A 1 178 ? 10.788 0.404 0.445 1.00 92.19 178 ILE A C 1
ATOM 1368 O O . ILE A 1 178 ? 11.099 1.587 0.303 1.00 92.19 178 ILE A O 1
ATOM 1372 N N . HIS A 1 179 ? 11.622 -0.581 0.106 1.00 92.56 179 HIS A N 1
ATOM 1373 C CA . HIS A 1 179 ? 12.991 -0.331 -0.337 1.00 92.56 179 HIS A CA 1
ATOM 1374 C C . HIS A 1 179 ? 13.142 -0.181 -1.855 1.00 92.56 179 HIS A C 1
ATOM 1376 O O . HIS A 1 179 ? 14.257 0.055 -2.324 1.00 92.56 179 HIS A O 1
ATOM 1382 N N . SER A 1 180 ? 12.055 -0.274 -2.628 1.00 93.75 180 SER A N 1
ATOM 1383 C CA . SER A 1 180 ? 12.101 -0.275 -4.098 1.00 93.75 180 SER A CA 1
ATOM 1384 C C . SER A 1 180 ? 12.785 0.959 -4.673 1.00 93.75 180 SER A C 1
ATOM 1386 O O . SER A 1 180 ? 13.656 0.827 -5.530 1.00 93.75 180 SER A O 1
ATOM 1388 N N . THR A 1 181 ? 12.477 2.148 -4.148 1.00 93.62 181 THR A N 1
ATOM 1389 C CA . THR A 1 181 ? 13.109 3.397 -4.595 1.00 93.62 181 THR A CA 1
ATOM 1390 C C . THR A 1 181 ? 14.606 3.408 -4.298 1.00 93.62 181 THR A C 1
ATOM 1392 O O . THR A 1 181 ? 15.408 3.692 -5.183 1.00 93.62 181 THR A O 1
ATOM 1395 N N . GLY A 1 182 ? 15.004 3.056 -3.070 1.00 92.19 182 GLY A N 1
ATOM 1396 C CA . GLY A 1 182 ? 16.413 3.052 -2.667 1.00 92.19 182 GLY A CA 1
ATOM 1397 C C . GLY A 1 182 ? 17.246 2.063 -3.483 1.00 92.19 182 GLY A C 1
ATOM 1398 O O . GLY A 1 182 ? 18.299 2.420 -4.009 1.00 92.19 182 GLY A O 1
ATOM 1399 N N . VAL A 1 183 ? 16.743 0.838 -3.655 1.00 92.25 183 VAL A N 1
ATOM 1400 C CA . VAL A 1 183 ? 17.387 -0.188 -4.486 1.00 92.25 183 VAL A CA 1
ATOM 1401 C C . VAL A 1 183 ? 17.458 0.257 -5.948 1.00 92.25 183 VAL A C 1
ATOM 1403 O O . VAL A 1 183 ? 18.527 0.174 -6.551 1.00 92.25 183 VAL A O 1
ATOM 1406 N N . GLY A 1 184 ? 16.364 0.782 -6.506 1.00 92.38 184 GLY A N 1
ATOM 1407 C CA . GLY A 1 184 ? 16.318 1.268 -7.886 1.00 92.38 184 GLY A CA 1
ATOM 1408 C C . GLY A 1 184 ? 17.346 2.366 -8.164 1.00 92.38 184 GLY A C 1
ATOM 1409 O O . GLY A 1 184 ? 18.061 2.293 -9.162 1.00 92.38 184 GLY A O 1
ATOM 1410 N N . LEU A 1 185 ? 17.496 3.331 -7.251 1.00 93.75 185 LEU A N 1
ATOM 1411 C CA . LEU A 1 185 ? 18.495 4.399 -7.365 1.00 93.75 185 LEU A CA 1
ATOM 1412 C C . LEU A 1 185 ? 19.935 3.868 -7.311 1.00 93.75 185 LEU A C 1
ATOM 1414 O O . LEU A 1 185 ? 20.781 4.307 -8.092 1.00 93.75 185 LEU A O 1
ATOM 1418 N N . LEU A 1 186 ? 20.224 2.905 -6.430 1.00 90.94 186 LEU A N 1
ATOM 1419 C CA . LEU A 1 186 ? 21.552 2.287 -6.344 1.00 90.94 186 LEU A CA 1
ATOM 1420 C C . LEU A 1 186 ? 21.901 1.501 -7.612 1.00 90.94 186 LEU A C 1
ATOM 1422 O O . LEU A 1 186 ? 23.024 1.598 -8.109 1.00 90.94 186 LEU A O 1
ATOM 1426 N N . LEU A 1 187 ? 20.944 0.745 -8.153 1.00 90.62 187 LEU A N 1
ATOM 1427 C CA . LEU A 1 187 ? 21.115 0.022 -9.415 1.00 90.62 187 LEU A CA 1
ATOM 1428 C C . LEU A 1 187 ? 21.309 0.991 -10.584 1.00 90.62 187 LEU A C 1
ATOM 1430 O O . LEU A 1 187 ? 22.242 0.820 -11.368 1.00 90.62 187 LEU A O 1
ATOM 1434 N N . TYR A 1 188 ? 20.502 2.052 -10.648 1.00 92.38 188 TYR A N 1
ATOM 1435 C CA . TYR A 1 188 ? 20.653 3.110 -11.643 1.00 92.38 188 TYR A CA 1
ATOM 1436 C C . TYR A 1 188 ? 22.054 3.733 -11.586 1.00 92.38 188 TYR A C 1
ATOM 1438 O O . TYR A 1 188 ? 22.735 3.811 -12.611 1.00 92.38 188 TYR A O 1
ATOM 1446 N N . GLY A 1 189 ? 22.524 4.091 -10.386 1.00 92.56 189 GLY A N 1
ATOM 1447 C CA . GLY A 1 189 ? 23.866 4.628 -10.171 1.00 92.56 189 GLY A CA 1
ATOM 1448 C C . GLY A 1 189 ? 24.974 3.647 -10.564 1.00 92.56 189 GLY A C 1
ATOM 1449 O O . GLY A 1 189 ? 25.930 4.027 -11.238 1.00 92.56 189 GLY A O 1
ATOM 1450 N N . ARG A 1 190 ? 24.832 2.362 -10.223 1.00 87.81 190 ARG A N 1
ATOM 1451 C CA . ARG A 1 190 ? 25.775 1.304 -10.621 1.00 87.81 190 ARG A CA 1
ATOM 1452 C C . ARG A 1 190 ? 25.910 1.178 -12.141 1.00 87.81 190 ARG A C 1
ATOM 1454 O O . ARG A 1 190 ? 27.007 0.880 -12.617 1.00 87.81 190 ARG A O 1
ATOM 1461 N N . ASP A 1 191 ? 24.809 1.349 -12.866 1.00 87.56 191 ASP A N 1
ATOM 1462 C CA . ASP A 1 191 ? 24.740 1.071 -14.302 1.00 87.56 191 ASP A CA 1
ATOM 1463 C C . ASP A 1 191 ? 25.050 2.310 -15.162 1.00 87.56 191 ASP A C 1
ATOM 1465 O O . ASP A 1 191 ? 25.556 2.156 -16.275 1.00 87.56 191 ASP A O 1
ATOM 1469 N N . HIS A 1 192 ? 24.823 3.522 -14.636 1.00 86.00 192 HIS A N 1
ATOM 1470 C CA . HIS A 1 192 ? 24.973 4.782 -15.383 1.00 86.00 192 HIS A CA 1
ATOM 1471 C C . HIS A 1 192 ? 26.053 5.727 -14.839 1.00 86.00 192 HIS A C 1
ATOM 1473 O O . HIS A 1 192 ? 26.581 6.530 -15.604 1.00 86.00 192 HIS A O 1
ATOM 1479 N N . LEU A 1 193 ? 26.405 5.648 -13.550 1.00 77.06 193 LEU A N 1
ATOM 1480 C CA . LEU A 1 193 ? 27.377 6.559 -12.922 1.00 77.06 193 LEU A CA 1
ATOM 1481 C C . LEU A 1 193 ? 28.752 5.920 -12.707 1.00 77.06 193 LEU A C 1
ATOM 1483 O O . LEU A 1 193 ? 29.734 6.639 -12.549 1.00 77.06 193 LEU A O 1
ATOM 1487 N N . VAL A 1 194 ? 28.851 4.588 -12.727 1.00 68.62 194 VAL A N 1
ATOM 1488 C CA . VAL A 1 194 ? 30.143 3.890 -12.729 1.00 68.62 194 VAL A CA 1
ATOM 1489 C C . VAL A 1 194 ? 30.578 3.704 -14.184 1.00 68.62 194 VAL A C 1
ATOM 1491 O O . VAL A 1 194 ? 29.943 2.929 -14.904 1.00 68.62 194 VAL A O 1
ATOM 1494 N N . PRO A 1 195 ? 31.652 4.366 -14.657 1.00 60.66 195 PRO A N 1
ATOM 1495 C CA . PRO A 1 195 ? 32.118 4.192 -16.025 1.00 60.66 195 PRO A CA 1
ATOM 1496 C C . PRO A 1 195 ? 32.393 2.711 -16.305 1.00 60.66 195 PRO A C 1
ATOM 1498 O O . PRO A 1 195 ? 33.137 2.053 -15.569 1.00 60.66 195 PRO A O 1
ATOM 1501 N N . ARG A 1 196 ? 31.838 2.188 -17.409 1.00 56.31 196 ARG A N 1
ATOM 1502 C CA . ARG A 1 196 ? 32.046 0.800 -17.879 1.00 56.31 196 ARG A CA 1
ATOM 1503 C C . ARG A 1 196 ? 33.530 0.408 -18.020 1.00 56.31 196 ARG A C 1
ATOM 1505 O O . ARG A 1 196 ? 33.837 -0.777 -18.076 1.00 56.31 196 ARG A O 1
ATOM 1512 N N . GLY A 1 197 ? 34.452 1.374 -18.005 1.00 52.06 197 GLY A N 1
ATOM 1513 C CA . GLY A 1 197 ? 35.903 1.167 -18.040 1.00 52.06 197 GLY A CA 1
ATOM 1514 C C . GLY A 1 197 ? 36.543 0.592 -16.767 1.00 52.06 197 GLY A C 1
ATOM 1515 O O . GLY A 1 197 ? 37.708 0.214 -16.824 1.00 52.06 197 GLY A O 1
ATOM 1516 N N . SER A 1 198 ? 35.825 0.484 -15.641 1.00 54.03 198 SER A N 1
ATOM 1517 C CA . SER A 1 198 ? 36.399 -0.066 -14.394 1.00 54.03 198 SER A CA 1
ATOM 1518 C C . SER A 1 198 ? 36.156 -1.574 -14.195 1.00 54.03 198 SER A C 1
ATOM 1520 O O . SER A 1 198 ? 36.759 -2.193 -13.322 1.00 54.03 198 SER A O 1
ATOM 1522 N N . ARG A 1 199 ? 35.306 -2.216 -15.016 1.00 52.31 199 ARG A N 1
ATOM 1523 C CA . ARG A 1 199 ? 34.992 -3.657 -14.875 1.00 52.31 199 ARG A CA 1
ATOM 1524 C C . ARG A 1 199 ? 35.783 -4.598 -15.789 1.00 52.31 199 ARG A C 1
ATOM 1526 O O . ARG A 1 199 ? 35.671 -5.807 -15.619 1.00 52.31 199 ARG A O 1
ATOM 1533 N N . THR A 1 200 ? 36.654 -4.087 -16.665 1.00 47.53 200 THR A N 1
ATOM 1534 C CA . THR A 1 200 ? 37.501 -4.947 -17.515 1.00 47.53 200 THR A CA 1
ATOM 1535 C C . THR A 1 200 ? 38.884 -4.343 -17.759 1.00 47.53 200 THR A C 1
ATOM 1537 O O . THR A 1 200 ? 39.207 -3.891 -18.853 1.00 47.53 200 THR A O 1
ATOM 1540 N N . ARG A 1 201 ? 39.746 -4.357 -16.739 1.00 45.19 201 ARG A N 1
ATOM 1541 C CA . ARG A 1 201 ? 41.202 -4.234 -16.939 1.00 45.19 201 ARG A CA 1
ATOM 1542 C C . ARG A 1 201 ? 41.986 -4.995 -15.871 1.00 45.19 201 ARG A C 1
ATOM 1544 O O . ARG A 1 201 ? 42.881 -4.450 -15.246 1.00 45.19 201 ARG A O 1
ATOM 1551 N N . ALA A 1 202 ? 41.632 -6.262 -15.654 1.00 50.97 202 ALA A N 1
ATOM 1552 C CA . ALA A 1 202 ? 42.411 -7.134 -14.777 1.00 50.97 202 ALA A CA 1
ATOM 1553 C C . ALA A 1 202 ? 43.136 -8.286 -15.496 1.00 50.97 202 ALA A C 1
ATOM 1555 O O . ALA A 1 202 ? 44.129 -8.743 -14.951 1.00 50.97 202 ALA A O 1
ATOM 1556 N N . ILE A 1 203 ? 42.739 -8.766 -16.692 1.00 52.16 203 ILE A N 1
ATOM 1557 C CA . ILE A 1 203 ? 43.359 -10.007 -17.234 1.00 52.16 203 ILE A CA 1
ATOM 1558 C C . ILE A 1 203 ? 43.490 -10.081 -18.778 1.00 52.16 203 ILE A C 1
ATOM 1560 O O . ILE A 1 203 ? 43.477 -11.169 -19.336 1.00 52.16 203 ILE A O 1
ATOM 1564 N N . ALA A 1 204 ? 43.614 -8.977 -19.529 1.00 51.53 204 ALA A N 1
ATOM 1565 C CA . ALA A 1 204 ? 43.744 -9.107 -20.999 1.00 51.53 204 ALA A CA 1
ATOM 1566 C C . ALA A 1 204 ? 44.480 -7.967 -21.721 1.00 51.53 204 ALA A C 1
ATOM 1568 O O . ALA A 1 204 ? 44.070 -7.526 -22.789 1.00 51.53 204 ALA A O 1
ATOM 1569 N N . GLY A 1 205 ? 45.584 -7.470 -21.169 1.00 53.03 205 GLY A N 1
ATOM 1570 C CA . GLY A 1 205 ? 46.393 -6.512 -21.920 1.00 53.03 205 GLY A CA 1
ATOM 1571 C C . GLY A 1 205 ? 47.655 -6.122 -21.194 1.00 53.03 205 GLY A C 1
ATOM 1572 O O . GLY A 1 205 ? 47.702 -5.035 -20.641 1.00 53.03 205 GLY A O 1
ATOM 1573 N N . ASN A 1 206 ? 48.652 -7.010 -21.146 1.00 56.06 206 ASN A N 1
ATOM 1574 C CA . ASN A 1 206 ? 49.977 -6.621 -20.655 1.00 56.06 206 ASN A CA 1
ATOM 1575 C C . ASN A 1 206 ? 51.153 -7.502 -21.103 1.00 56.06 206 ASN A C 1
ATOM 1577 O O . ASN A 1 206 ? 52.225 -7.389 -20.524 1.00 56.06 206 ASN A O 1
ATOM 1581 N N . ALA A 1 207 ? 51.021 -8.325 -22.149 1.00 58.84 207 ALA A N 1
ATOM 1582 C CA . ALA A 1 207 ? 52.188 -9.037 -22.680 1.00 58.84 207 ALA A CA 1
ATOM 1583 C C . ALA A 1 207 ? 53.223 -8.058 -23.277 1.00 58.84 207 ALA A C 1
ATOM 1585 O O . ALA A 1 207 ? 54.407 -8.165 -22.981 1.00 58.84 207 ALA A O 1
ATOM 1586 N N . ARG A 1 208 ? 52.783 -7.032 -24.028 1.00 57.38 208 ARG A N 1
ATOM 1587 C CA . ARG A 1 208 ? 53.694 -6.007 -24.579 1.00 57.38 208 ARG A CA 1
ATOM 1588 C C . ARG A 1 208 ? 54.316 -5.100 -23.513 1.00 57.38 208 ARG A C 1
ATOM 1590 O O . ARG A 1 208 ? 55.518 -4.885 -23.563 1.00 57.38 208 ARG A O 1
ATOM 1597 N N . SER A 1 209 ? 53.548 -4.639 -22.520 1.00 64.81 209 SER A N 1
ATOM 1598 C CA . SER A 1 209 ? 54.102 -3.733 -21.496 1.00 64.81 209 SER A CA 1
ATOM 1599 C C . SER A 1 209 ? 54.969 -4.444 -20.448 1.00 64.81 209 SER A C 1
ATOM 1601 O O . SER A 1 209 ? 55.745 -3.790 -19.756 1.00 64.81 209 SER A O 1
ATOM 1603 N N . MET A 1 210 ? 54.847 -5.771 -20.293 1.00 66.25 210 MET A N 1
ATOM 1604 C CA . MET A 1 210 ? 55.811 -6.554 -19.509 1.00 66.25 210 MET A CA 1
ATOM 1605 C C . MET A 1 210 ? 57.136 -6.724 -20.255 1.00 66.25 210 MET A C 1
ATOM 1607 O O . MET A 1 210 ? 58.186 -6.607 -19.631 1.00 66.25 210 MET A O 1
ATOM 1611 N N . VAL A 1 211 ? 57.101 -6.928 -21.578 1.00 75.75 211 VAL A N 1
ATOM 1612 C CA . VAL A 1 211 ? 58.315 -7.034 -22.407 1.00 75.75 211 VAL A CA 1
ATOM 1613 C C . VAL A 1 211 ? 59.066 -5.700 -22.482 1.00 75.75 211 VAL A C 1
ATOM 1615 O O . VAL A 1 211 ? 60.286 -5.698 -22.361 1.00 75.75 211 VAL A O 1
ATOM 1618 N N . GLU A 1 212 ? 58.368 -4.565 -22.593 1.00 68.62 212 GLU A N 1
ATOM 1619 C CA . GLU A 1 212 ? 59.001 -3.233 -22.528 1.00 68.62 212 GLU A CA 1
ATOM 1620 C C . GLU A 1 212 ? 59.661 -2.973 -21.171 1.00 68.62 212 GLU A C 1
ATOM 1622 O O . GLU A 1 212 ? 60.824 -2.586 -21.119 1.00 68.62 212 GLU A O 1
ATOM 1627 N N . ARG A 1 213 ? 58.983 -3.303 -20.064 1.00 72.06 213 ARG A N 1
ATOM 1628 C CA . ARG A 1 213 ? 59.552 -3.141 -18.716 1.00 72.06 213 ARG A CA 1
ATOM 1629 C C . ARG A 1 213 ? 60.752 -4.054 -18.452 1.00 72.06 213 ARG A C 1
ATOM 1631 O O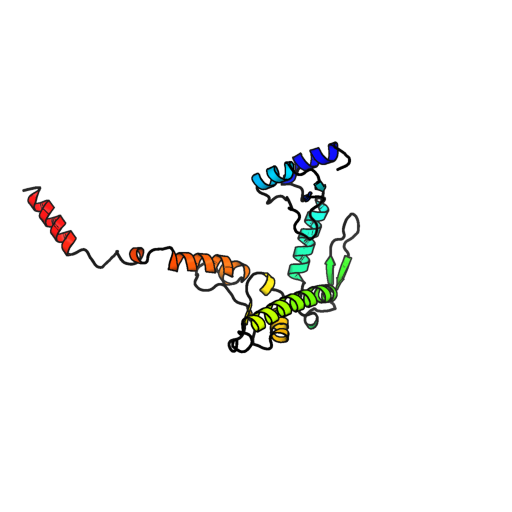 . ARG A 1 213 ? 61.673 -3.651 -17.749 1.00 72.06 213 ARG A O 1
ATOM 1638 N N . MET A 1 214 ? 60.772 -5.258 -19.028 1.00 74.25 214 MET A N 1
ATOM 1639 C CA . MET A 1 214 ? 61.948 -6.136 -18.983 1.00 74.25 214 MET A CA 1
ATOM 1640 C C . MET A 1 214 ? 63.107 -5.597 -19.827 1.00 74.25 214 MET A C 1
ATOM 1642 O O . MET A 1 214 ? 64.258 -5.713 -19.409 1.00 74.25 214 MET A O 1
ATOM 1646 N N . ARG A 1 215 ? 62.819 -4.992 -20.988 1.00 73.44 215 ARG A N 1
ATOM 1647 C CA . ARG A 1 215 ? 63.844 -4.411 -21.865 1.00 73.44 215 ARG A CA 1
ATOM 1648 C C . ARG A 1 215 ? 64.512 -3.195 -21.227 1.00 73.44 215 ARG A C 1
ATOM 1650 O O . ARG A 1 215 ? 65.734 -3.090 -21.277 1.00 73.44 215 ARG A O 1
ATOM 1657 N N . ASP A 1 216 ? 63.728 -2.341 -20.581 1.00 75.25 216 ASP A N 1
ATOM 1658 C CA . ASP A 1 216 ? 64.237 -1.143 -19.907 1.00 75.25 216 ASP A CA 1
ATOM 1659 C C . ASP A 1 216 ? 65.071 -1.493 -18.665 1.00 75.25 216 ASP A C 1
ATOM 1661 O O . ASP A 1 216 ? 66.076 -0.845 -18.385 1.00 75.25 216 ASP A O 1
ATOM 1665 N N . TRP A 1 217 ? 64.722 -2.571 -17.954 1.00 72.56 217 TRP A N 1
ATOM 1666 C CA . TRP A 1 217 ? 65.517 -3.065 -16.825 1.00 72.56 217 TRP A CA 1
ATOM 1667 C C . TRP A 1 217 ? 66.869 -3.649 -17.264 1.00 72.56 217 TRP A C 1
ATOM 1669 O O . TRP A 1 217 ? 67.878 -3.437 -16.593 1.00 72.56 217 TRP A O 1
ATOM 1679 N N . PHE A 1 218 ? 66.912 -4.333 -18.413 1.00 75.12 218 PHE A N 1
ATOM 1680 C CA . PHE A 1 218 ? 68.157 -4.877 -18.968 1.00 75.12 218 PHE A CA 1
ATOM 1681 C C . PHE A 1 218 ? 69.087 -3.798 -19.535 1.00 75.12 218 PHE A C 1
ATOM 1683 O O . PHE A 1 218 ? 70.297 -3.970 -19.483 1.00 75.12 218 PHE A O 1
ATOM 1690 N N . GLN A 1 219 ? 68.542 -2.689 -20.045 1.00 71.50 219 GLN A N 1
ATOM 1691 C CA . GLN A 1 219 ? 69.333 -1.558 -20.550 1.00 71.50 219 GLN A CA 1
ATOM 1692 C C . GLN A 1 219 ? 69.816 -0.607 -19.444 1.00 71.50 219 GLN A C 1
ATOM 1694 O O . GLN A 1 219 ? 70.669 0.236 -19.700 1.00 71.50 219 GLN A O 1
ATOM 1699 N N . GLY A 1 220 ? 69.263 -0.715 -18.230 1.00 60.75 220 GLY A N 1
ATOM 1700 C CA . GLY A 1 220 ? 69.615 0.149 -17.102 1.00 60.75 220 GLY A CA 1
ATOM 1701 C C . GLY A 1 220 ? 70.670 -0.413 -16.143 1.00 60.75 220 GLY A C 1
ATOM 1702 O O . GLY A 1 220 ? 71.229 0.362 -15.374 1.00 60.75 220 GLY A O 1
ATOM 1703 N N . ASN A 1 221 ? 70.934 -1.725 -16.158 1.00 54.78 221 ASN A N 1
ATOM 1704 C CA . ASN A 1 221 ? 71.759 -2.402 -15.141 1.00 54.78 221 ASN A CA 1
ATOM 1705 C C . ASN A 1 221 ? 72.934 -3.238 -15.690 1.00 54.78 221 ASN A C 1
ATOM 1707 O O . ASN A 1 221 ? 73.617 -3.880 -14.891 1.00 54.78 221 ASN A O 1
ATOM 1711 N N . PHE A 1 222 ? 73.187 -3.227 -17.003 1.00 48.81 222 PHE A N 1
ATOM 1712 C CA . PHE A 1 222 ? 74.384 -3.802 -17.632 1.00 48.81 222 PHE A CA 1
ATOM 1713 C C . PHE A 1 222 ? 74.884 -2.922 -18.776 1.00 48.81 222 PHE A C 1
ATOM 1715 O O . PHE A 1 222 ? 74.032 -2.437 -19.554 1.00 48.81 222 PHE A O 1
#

pLDDT: mean 76.7, std 15.98, range [37.66, 97.44]

Radius of gyration: 28.07 Å; Cα contacts (8 Å, |Δi|>4): 257; chains: 1; bounding box: 91×45×55 Å